Protein AF-A0A7U7H0S5-F1 (afdb_monomer)

Nearest PDB structures (foldseek):
  8pe3-assembly1_A  TM=9.486E-01  e=9.236E-19  Streptococcus thermophilus
  8pe3-assembly1_B  TM=9.366E-01  e=5.247E-18  Streptococcus thermophilus
  5yjc-assembly1_B  TM=8.703E-01  e=1.661E-07  Staphylococcus epidermidis RP62A
  7sq9-assembly1_A  TM=3.525E-01  e=8.871E+00  Mus musculus

Solvent-accessible surface area (backbone atoms only — not comparable to full-atom values): 11294 Å² total; per-residue (Å²): 137,84,83,79,79,78,77,81,79,83,53,80,83,77,36,90,40,46,68,61,48,51,51,54,52,51,44,44,55,53,14,65,76,69,74,49,65,35,68,84,58,69,74,46,104,58,55,74,65,56,40,48,54,54,41,51,52,53,50,38,53,52,32,42,77,72,66,40,48,68,62,26,49,57,50,53,52,55,54,50,44,51,54,51,49,55,52,42,50,77,74,43,69,63,52,64,58,56,50,26,63,75,71,71,43,97,71,81,49,69,68,51,53,45,48,52,26,56,76,73,63,38,58,67,62,41,58,58,48,42,55,53,59,65,35,46,63,52,38,47,43,39,77,74,64,71,46,84,83,51,76,63,46,54,52,40,50,55,52,27,51,55,38,50,50,51,52,52,29,68,78,68,67,54,56,80,71,65,77,39,52,69,62,54,48,51,51,54,50,51,62,55,68,107

InterPro domains:
  IPR053941 Csm6, HEPN domain [PF09659] (47-105)

Secondary structure (DSSP, 8-state):
-----------GGG-TTHHHHHHHHHHHHHHHHHTPPPHHHHTSS--HHHHHHHHHHHHHHHHHHTT-HHHHHHHHHHHHHHHHHHHHHHHSTTHHHHHHHHHT-SS--HHHHHHHHHHTT-HHHHHHHHHHHHTHHHHHHHHHH-PPPPHHHHHHHHHHHHHHHHHHHHHH---GGGGGHHHHHHHHHHHHH-

Foldseek 3Di:
DDDPPPPPPDDCVNQPCSVVLVVQVVQVVVCLVVLHQRPLLVPDPADPVLSSLLSLLLSLVVCVVVVVLLVNLVSLQVSLQVLLVVVCCVPPNCPVVVLCVVVVHPDDGPVNSLVVCVVVVVVVVNVLCVLSVVLVVVNCCCVPVVDDDDPVNSVSSVSSSVSSVVSSCVSRVDDPVSSCSVVVSVVVSVVSRD

Radius of gyration: 21.42 Å; Cα contacts (8 Å, |Δi|>4): 137; chains: 1; bounding box: 47×40×74 Å

Organism: Streptococcus thermophilus (NCBI:txid1308)

Structure (mmCIF, N/CA/C/O backbone):
data_AF-A0A7U7H0S5-F1
#
_entry.id   AF-A0A7U7H0S5-F1
#
loop_
_atom_site.group_PDB
_atom_site.id
_atom_site.type_symbol
_atom_site.label_atom_id
_atom_site.label_alt_id
_atom_site.label_comp_id
_atom_site.label_asym_id
_atom_site.label_entity_id
_atom_site.label_seq_id
_atom_site.pdbx_PDB_ins_code
_atom_site.Cartn_x
_atom_site.Cartn_y
_atom_site.Cartn_z
_atom_site.occupancy
_atom_site.B_iso_or_equiv
_atom_site.auth_seq_id
_atom_site.auth_comp_id
_atom_site.auth_asym_id
_atom_site.auth_atom_id
_atom_site.pdbx_PDB_model_num
ATOM 1 N N . MET A 1 1 ? -19.013 23.513 53.247 1.00 39.69 1 MET A N 1
ATOM 2 C CA . MET A 1 1 ? -19.777 22.972 52.099 1.00 39.69 1 MET A CA 1
ATOM 3 C C . MET A 1 1 ? -18.884 22.004 51.336 1.00 39.69 1 MET A C 1
ATOM 5 O O . MET A 1 1 ? -18.005 22.445 50.611 1.00 39.69 1 MET A O 1
ATOM 9 N N . GLY A 1 2 ? -19.032 20.698 51.571 1.00 38.62 2 GLY A N 1
ATOM 10 C CA . GLY A 1 2 ? -18.266 19.675 50.854 1.00 38.62 2 GLY A CA 1
ATOM 11 C C . GLY A 1 2 ? -18.948 19.328 49.533 1.00 38.62 2 GLY A C 1
ATOM 12 O O . GLY A 1 2 ? -20.039 18.764 49.537 1.00 38.62 2 GLY A O 1
ATOM 13 N N . LEU A 1 3 ? -18.319 19.667 48.408 1.00 43.09 3 LEU A N 1
ATOM 14 C CA . LEU A 1 3 ? -18.731 19.197 47.086 1.00 43.09 3 LEU A CA 1
ATOM 15 C C . LEU A 1 3 ? -18.433 17.695 46.982 1.00 43.09 3 LEU A C 1
ATOM 17 O O . LEU A 1 3 ? -17.296 17.279 46.769 1.00 43.09 3 LEU A O 1
ATOM 21 N N . SER A 1 4 ? -19.466 16.871 47.156 1.00 44.06 4 SER A N 1
ATOM 22 C CA . SER A 1 4 ? -19.404 15.436 46.878 1.00 44.06 4 SER A CA 1
ATOM 23 C C . SER A 1 4 ? -19.355 15.225 45.363 1.00 44.06 4 SER A C 1
ATOM 25 O O . SER A 1 4 ? -20.373 15.282 44.672 1.00 44.06 4 SER A O 1
ATOM 27 N N . ILE A 1 5 ? -18.157 14.987 44.830 1.00 51.06 5 ILE A N 1
ATOM 28 C CA . ILE A 1 5 ? -17.981 14.522 43.453 1.00 51.06 5 ILE A CA 1
ATOM 29 C C . ILE A 1 5 ? -18.386 13.043 43.428 1.00 51.06 5 ILE A C 1
ATOM 31 O O . ILE A 1 5 ? -17.579 12.152 43.697 1.00 51.06 5 ILE A O 1
ATOM 35 N N . LYS A 1 6 ? -19.658 12.762 43.119 1.00 53.72 6 LYS A N 1
ATOM 36 C CA . LYS A 1 6 ? -20.108 11.402 42.793 1.00 53.72 6 LYS A CA 1
ATOM 37 C C . LYS A 1 6 ? -19.352 10.928 41.547 1.00 53.72 6 LYS A C 1
ATOM 39 O O . LYS A 1 6 ? -19.692 11.315 40.430 1.00 53.72 6 LYS A O 1
ATOM 44 N N . LYS A 1 7 ? -18.344 10.066 41.721 1.00 52.09 7 LYS A N 1
ATOM 45 C CA . LYS A 1 7 ? -17.777 9.270 40.622 1.00 52.09 7 LYS A CA 1
ATOM 46 C C . LYS A 1 7 ? -18.910 8.430 40.025 1.00 52.09 7 LYS A C 1
ATOM 48 O O . LYS A 1 7 ? -19.345 7.462 40.645 1.00 52.09 7 LYS A O 1
ATOM 53 N N . ARG A 1 8 ? -19.412 8.799 38.842 1.00 56.31 8 ARG A N 1
ATOM 54 C CA . ARG A 1 8 ? -20.318 7.929 38.081 1.00 56.31 8 ARG A CA 1
ATOM 55 C C . ARG A 1 8 ? -19.541 6.675 37.694 1.00 56.31 8 ARG A C 1
ATOM 57 O O . ARG A 1 8 ? -18.597 6.741 36.911 1.00 56.31 8 ARG A O 1
ATOM 64 N N . LYS A 1 9 ? -19.919 5.541 38.275 1.00 56.41 9 LYS A N 1
ATOM 65 C CA . LYS A 1 9 ? -19.448 4.224 37.857 1.00 56.41 9 LYS A CA 1
ATOM 66 C C . LYS A 1 9 ? -20.346 3.788 36.702 1.00 56.41 9 LYS A C 1
ATOM 68 O O . LYS A 1 9 ? -21.411 3.243 36.950 1.00 56.41 9 LYS A O 1
ATOM 73 N N . TYR A 1 10 ? -19.951 4.104 35.471 1.00 59.19 10 TYR A N 1
ATOM 74 C CA . TYR A 1 10 ? -20.646 3.608 34.283 1.00 59.19 10 TYR A CA 1
ATOM 75 C C . TYR A 1 10 ? -20.490 2.084 34.216 1.00 59.19 10 TYR A C 1
ATOM 77 O O . TYR A 1 10 ? -19.370 1.568 34.293 1.00 59.19 10 TYR A O 1
ATOM 85 N N . ILE A 1 11 ? -21.605 1.365 34.116 1.00 66.94 11 ILE A N 1
ATOM 86 C CA . ILE A 1 11 ? -21.640 -0.084 33.907 1.00 66.94 11 ILE A CA 1
ATOM 87 C C . ILE A 1 11 ? -21.800 -0.313 32.400 1.00 66.94 11 ILE A C 1
ATOM 89 O O . ILE A 1 11 ? -22.450 0.461 31.709 1.00 66.94 11 ILE A O 1
ATOM 93 N N . LEU A 1 12 ? -21.211 -1.380 31.850 1.00 63.88 12 LEU A N 1
ATOM 94 C CA . LEU A 1 12 ? -21.326 -1.704 30.417 1.00 63.88 12 LEU A CA 1
ATOM 95 C C . LEU A 1 12 ? -22.789 -1.809 29.926 1.00 63.88 12 LEU A C 1
ATOM 97 O O . LEU A 1 12 ? -23.041 -1.634 28.738 1.00 63.88 12 LEU A O 1
ATOM 101 N N . SER A 1 13 ? -23.743 -2.071 30.826 1.00 66.19 13 SER A N 1
ATOM 102 C CA . SER A 1 13 ? -25.188 -2.058 30.562 1.00 66.19 13 SER A CA 1
ATOM 103 C C . SER A 1 13 ? -25.749 -0.682 30.192 1.00 66.19 13 SER A C 1
ATOM 105 O O . SER A 1 13 ? -26.818 -0.621 29.594 1.00 66.19 13 SER A O 1
ATOM 107 N N . ASP A 1 14 ? -25.042 0.401 30.516 1.00 71.12 14 ASP A N 1
ATOM 108 C CA . ASP A 1 14 ? -25.510 1.781 30.330 1.00 71.12 14 ASP A CA 1
ATOM 109 C C . ASP A 1 14 ? -25.348 2.266 28.877 1.00 71.12 14 ASP A C 1
ATOM 111 O O . ASP A 1 14 ? -25.781 3.361 28.528 1.00 71.12 14 ASP A O 1
ATOM 115 N N . PHE A 1 15 ? -24.735 1.448 28.015 1.00 77.31 15 PHE A N 1
ATOM 116 C CA . PHE A 1 15 ? -24.457 1.768 26.619 1.00 77.31 15 PHE A CA 1
ATOM 117 C C . PHE A 1 15 ? -25.398 0.974 25.697 1.00 77.31 15 PHE A C 1
ATOM 119 O O . PHE A 1 15 ? -25.092 -0.176 25.356 1.00 77.31 15 PHE A O 1
ATOM 126 N N . PRO A 1 16 ? -26.519 1.560 25.235 1.00 79.06 16 PRO A N 1
ATOM 127 C CA . PRO A 1 16 ? -27.548 0.834 24.481 1.00 79.06 16 PRO A CA 1
ATOM 128 C C . PRO A 1 16 ? -27.009 0.208 23.185 1.00 79.06 16 PRO A C 1
ATOM 130 O O . PRO A 1 16 ? -27.448 -0.863 22.769 1.00 79.06 16 PRO A O 1
ATOM 133 N N . ASN A 1 17 ? -25.990 0.824 22.578 1.00 88.44 17 ASN A N 1
ATOM 134 C CA . ASN A 1 17 ? -25.386 0.359 21.328 1.00 88.44 17 ASN A CA 1
ATOM 135 C C . ASN A 1 17 ? -24.146 -0.529 21.518 1.00 88.44 17 ASN A C 1
ATOM 137 O O . ASN A 1 17 ? -23.489 -0.876 20.530 1.00 88.44 17 ASN A O 1
ATOM 141 N N . LEU A 1 18 ? -23.804 -0.923 22.752 1.00 87.50 18 LEU A N 1
ATOM 142 C CA . LEU A 1 18 ? -22.556 -1.637 23.044 1.00 87.50 18 LEU A CA 1
ATOM 143 C C . LEU A 1 18 ? -22.410 -2.938 22.249 1.00 87.50 18 LEU A C 1
ATOM 145 O O . LEU A 1 18 ? -21.308 -3.266 21.806 1.00 87.50 18 LEU A O 1
ATOM 149 N N . LYS A 1 19 ? -23.509 -3.676 22.046 1.00 88.69 19 LYS A N 1
ATOM 150 C CA . LYS A 1 19 ? -23.499 -4.913 21.252 1.00 88.69 19 LYS A CA 1
ATOM 151 C C . LYS A 1 19 ? -23.044 -4.642 19.814 1.00 88.69 19 LYS A C 1
ATOM 153 O O . LYS A 1 19 ? -22.105 -5.281 19.350 1.00 88.69 19 LYS A O 1
ATOM 158 N N . SER A 1 20 ? -23.645 -3.647 19.158 1.00 90.31 20 SER A N 1
ATOM 159 C CA . SER A 1 20 ? -23.286 -3.248 17.790 1.00 90.31 20 SER A CA 1
ATOM 160 C C . SER A 1 20 ? -21.845 -2.734 17.707 1.00 90.31 20 SER A C 1
ATOM 162 O O . SER A 1 20 ? -21.106 -3.122 16.806 1.00 90.31 20 SER A O 1
ATOM 164 N N . VAL A 1 21 ? -21.409 -1.915 18.672 1.00 91.62 21 VAL A N 1
ATOM 165 C CA . VAL A 1 21 ? -20.021 -1.422 18.736 1.00 91.62 21 VAL A CA 1
ATOM 166 C C . VAL A 1 21 ? -19.030 -2.581 18.870 1.00 91.62 21 VAL A C 1
ATOM 168 O O . VAL A 1 21 ? -18.028 -2.627 18.158 1.00 91.62 21 VAL A O 1
ATOM 171 N N . ARG A 1 22 ? -19.320 -3.560 19.736 1.00 91.25 22 ARG A N 1
ATOM 172 C CA . ARG A 1 22 ? -18.473 -4.746 19.926 1.00 91.25 22 ARG A CA 1
ATOM 173 C C . ARG A 1 22 ? -18.371 -5.587 18.657 1.00 91.25 22 ARG A C 1
ATOM 175 O O . ARG A 1 22 ? -17.299 -6.113 18.374 1.00 91.25 22 ARG A O 1
ATOM 182 N N . GLU A 1 23 ? -19.463 -5.730 17.913 1.00 93.06 23 GLU A N 1
ATOM 183 C CA . GLU A 1 23 ? -19.478 -6.453 16.639 1.00 93.06 23 GLU A CA 1
ATOM 184 C C . GLU A 1 23 ? -18.602 -5.764 15.585 1.00 93.06 23 GLU A C 1
ATOM 186 O O . GLU A 1 23 ? -17.786 -6.437 14.956 1.00 93.06 23 GLU A O 1
ATOM 191 N N . GLU A 1 24 ? -18.696 -4.437 15.444 1.00 93.19 24 GLU A N 1
ATOM 192 C CA . GLU A 1 24 ? -17.858 -3.669 14.508 1.00 93.19 24 GLU A CA 1
ATOM 193 C C . GLU A 1 24 ? -16.369 -3.718 14.886 1.00 93.19 24 GLU A C 1
ATOM 195 O O . GLU A 1 24 ? -15.518 -3.953 14.028 1.00 93.19 24 GLU A O 1
ATOM 200 N N . ILE A 1 25 ? -16.038 -3.576 16.175 1.00 93.12 25 ILE A N 1
ATOM 201 C CA . ILE A 1 25 ? -14.651 -3.707 16.653 1.00 93.12 25 ILE A CA 1
ATOM 202 C C . ILE A 1 25 ? -14.126 -5.123 16.394 1.00 93.12 25 ILE A C 1
ATOM 204 O O . ILE A 1 25 ? -13.003 -5.290 15.919 1.00 93.12 25 ILE A O 1
ATOM 208 N N . ARG A 1 26 ? -14.932 -6.153 16.684 1.00 94.69 26 ARG A N 1
ATOM 209 C CA . ARG A 1 26 ? -14.547 -7.552 16.465 1.00 94.69 26 ARG A CA 1
ATOM 210 C C . ARG A 1 26 ? -14.296 -7.838 14.985 1.00 94.69 26 ARG A C 1
ATOM 212 O O . ARG A 1 26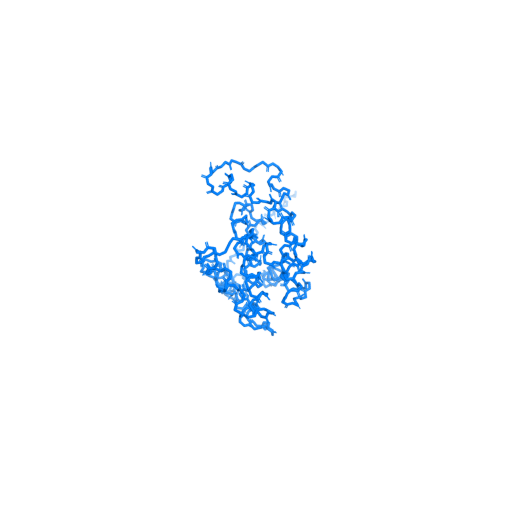 ? -13.348 -8.554 14.680 1.00 94.69 26 ARG A O 1
ATOM 219 N N . ASP A 1 27 ? -15.105 -7.279 14.086 1.00 95.00 27 ASP A N 1
ATOM 220 C CA . ASP A 1 27 ? -14.890 -7.385 12.640 1.00 95.00 27 ASP A CA 1
ATOM 221 C C . ASP A 1 27 ? -13.518 -6.829 12.240 1.00 95.00 27 ASP A C 1
ATOM 223 O O . ASP A 1 27 ? -12.724 -7.540 11.629 1.00 95.00 27 ASP A O 1
ATOM 227 N N . VAL A 1 28 ? -13.197 -5.606 12.670 1.00 93.69 28 VAL A N 1
ATOM 228 C CA . VAL A 1 28 ? -11.917 -4.949 12.358 1.00 93.69 28 VAL A CA 1
ATOM 229 C C . VAL A 1 28 ? -10.732 -5.722 12.918 1.00 93.69 28 VAL A C 1
ATOM 231 O O . VAL A 1 28 ? -9.765 -5.953 12.199 1.00 93.69 28 VAL A O 1
ATOM 234 N N . VAL A 1 29 ? -10.797 -6.141 14.185 1.00 92.38 29 VAL A N 1
ATOM 235 C CA . VAL A 1 29 ? -9.713 -6.902 14.826 1.00 92.38 29 VAL A CA 1
ATOM 236 C C . VAL A 1 29 ? -9.471 -8.224 14.097 1.00 92.38 29 VAL A C 1
ATOM 238 O O . VAL A 1 29 ? -8.322 -8.563 13.821 1.00 92.38 29 VAL A O 1
ATOM 241 N N . ASN A 1 30 ? -10.540 -8.939 13.734 1.00 93.69 30 ASN A N 1
ATOM 242 C CA . ASN A 1 30 ? -10.437 -10.187 12.981 1.00 93.69 30 ASN A CA 1
ATOM 243 C C . ASN A 1 30 ? -9.894 -9.975 11.564 1.00 93.69 30 ASN A C 1
ATOM 245 O O . ASN A 1 30 ? -9.129 -10.802 11.076 1.00 93.69 30 ASN A O 1
ATOM 249 N N . CYS A 1 31 ? -10.287 -8.890 10.896 1.00 93.12 31 CYS A N 1
ATOM 250 C CA . CYS A 1 31 ? -9.792 -8.585 9.557 1.00 93.12 31 CYS A CA 1
ATOM 251 C C . CYS A 1 31 ? -8.309 -8.207 9.596 1.00 93.12 31 CYS A C 1
ATOM 253 O O . CYS A 1 31 ? -7.528 -8.739 8.818 1.00 93.12 31 CYS A O 1
ATOM 255 N N . LEU A 1 32 ? -7.888 -7.381 10.558 1.00 89.31 32 LEU A N 1
ATOM 256 C CA . LEU A 1 32 ? -6.478 -7.023 10.737 1.00 89.31 32 LEU A CA 1
ATOM 257 C C . LEU A 1 32 ? -5.597 -8.245 11.026 1.00 89.31 32 LEU A C 1
ATOM 259 O O . LEU A 1 32 ? -4.500 -8.337 10.480 1.00 89.31 32 LEU A O 1
ATOM 263 N N . SER A 1 33 ? -6.061 -9.190 11.853 1.00 87.00 33 SER A N 1
ATOM 264 C CA . SER A 1 33 ? -5.279 -10.391 12.181 1.00 87.00 33 SER A CA 1
ATOM 265 C C . SER A 1 33 ? -5.143 -11.358 11.004 1.00 87.00 33 SER A C 1
ATOM 267 O O . SER A 1 33 ? -4.108 -12.003 10.860 1.00 87.00 33 SER A O 1
ATOM 269 N N . LYS A 1 34 ? -6.164 -11.436 10.146 1.00 90.62 34 LYS A N 1
ATOM 270 C CA . LYS A 1 34 ? -6.193 -12.317 8.969 1.00 90.62 34 LYS A CA 1
ATOM 271 C C . LYS A 1 34 ? -5.748 -11.639 7.675 1.00 90.62 34 LYS A C 1
ATOM 273 O O . LYS A 1 34 ? -5.688 -12.304 6.650 1.00 90.62 34 LYS A O 1
ATOM 278 N N . GLN A 1 35 ? -5.444 -10.342 7.723 1.00 86.25 35 GLN A N 1
ATOM 279 C CA . GLN A 1 35 ? -5.203 -9.503 6.544 1.00 86.25 35 GLN A CA 1
ATOM 280 C C . GLN A 1 35 ? -6.395 -9.500 5.558 1.00 86.25 35 GLN A C 1
ATOM 282 O O . GLN A 1 35 ? -6.211 -9.445 4.347 1.00 86.25 35 GLN A O 1
ATOM 287 N N . ASP A 1 36 ? -7.621 -9.561 6.089 1.00 90.94 36 ASP A N 1
ATOM 288 C CA . ASP A 1 36 ? -8.878 -9.508 5.327 1.00 90.94 36 ASP A CA 1
ATOM 289 C C . ASP A 1 36 ? -9.409 -8.062 5.219 1.00 90.94 36 ASP A C 1
ATOM 291 O O . ASP A 1 36 ? -8.939 -7.134 5.884 1.00 90.94 36 ASP A O 1
ATOM 295 N N . VAL A 1 37 ? -10.414 -7.857 4.372 1.00 92.25 37 VAL A N 1
ATOM 296 C CA . VAL A 1 37 ? -11.089 -6.576 4.153 1.00 92.25 37 VAL A CA 1
ATOM 297 C C . VAL A 1 37 ? -12.202 -6.379 5.198 1.00 92.25 37 VAL A C 1
ATOM 299 O O . VAL A 1 37 ? -13.152 -7.165 5.230 1.00 92.25 37 VAL A O 1
ATOM 302 N N . PRO A 1 38 ? -12.175 -5.309 6.019 1.00 93.00 38 PRO A N 1
ATOM 303 C CA . PRO A 1 38 ? -13.263 -4.998 6.950 1.00 93.00 38 PRO A CA 1
ATOM 304 C C . PRO A 1 38 ? -14.618 -4.848 6.246 1.00 93.00 38 PRO A C 1
ATOM 306 O O . PRO A 1 38 ? -14.701 -4.264 5.162 1.00 93.00 38 PRO A O 1
ATOM 309 N N . LYS A 1 39 ? -15.718 -5.289 6.877 1.00 90.00 39 LYS A N 1
ATOM 310 C CA . LYS A 1 39 ? -17.074 -5.193 6.287 1.00 90.00 39 LYS A CA 1
ATOM 311 C C . LYS A 1 39 ? -17.437 -3.771 5.878 1.00 90.00 39 LYS A C 1
ATOM 313 O O . LYS A 1 39 ? -17.976 -3.567 4.798 1.00 90.00 39 LYS A O 1
ATOM 318 N N . GLY A 1 40 ? -17.074 -2.784 6.697 1.00 85.56 40 GLY A N 1
ATOM 319 C CA . GLY A 1 40 ? -17.311 -1.373 6.384 1.00 85.56 40 GLY A CA 1
ATOM 320 C C . GLY A 1 40 ? -16.651 -0.905 5.080 1.00 85.56 40 GLY A C 1
ATOM 321 O O . GLY A 1 40 ? -17.165 0.012 4.446 1.00 85.56 40 GLY A O 1
ATOM 322 N N . LEU A 1 41 ? -15.552 -1.542 4.660 1.00 84.88 41 LEU A N 1
ATOM 323 C CA . LEU A 1 41 ? -14.875 -1.249 3.397 1.00 84.88 41 LEU A CA 1
ATOM 324 C C . LEU A 1 41 ? -15.502 -2.020 2.222 1.00 84.88 41 LEU A C 1
ATOM 326 O O . LEU A 1 41 ? -15.639 -1.456 1.139 1.00 84.88 41 LEU A O 1
ATOM 330 N N . ARG A 1 42 ? -15.975 -3.256 2.462 1.00 78.75 42 ARG A N 1
ATOM 331 C CA . ARG A 1 42 ? -16.684 -4.104 1.476 1.00 78.75 42 ARG A CA 1
ATOM 332 C C . ARG A 1 42 ? -17.978 -3.486 0.938 1.00 78.75 42 ARG A C 1
ATOM 334 O O . ARG A 1 42 ? -18.425 -3.843 -0.144 1.00 78.75 42 ARG A O 1
ATOM 341 N N . HIS A 1 43 ? -18.591 -2.570 1.686 1.00 67.75 43 HIS A N 1
AT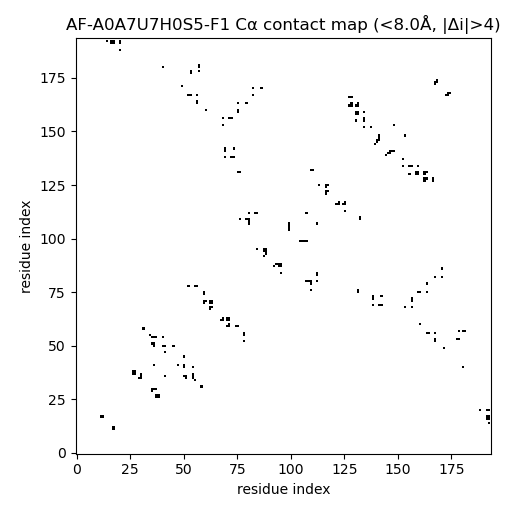OM 342 C CA . HIS A 1 43 ? -19.825 -1.888 1.279 1.00 67.75 43 HIS A CA 1
ATOM 343 C C . HIS A 1 43 ? -19.608 -0.703 0.327 1.00 67.75 43 HIS A C 1
ATOM 345 O O . HIS A 1 43 ? -20.582 -0.123 -0.157 1.00 67.75 43 HIS A O 1
ATOM 351 N N . LYS A 1 44 ? -18.357 -0.322 0.043 1.00 71.75 44 LYS A N 1
ATOM 352 C CA . LYS A 1 44 ? -18.065 0.669 -0.998 1.00 71.75 44 LYS A CA 1
ATOM 353 C C . LYS A 1 44 ? -18.252 0.040 -2.380 1.00 71.75 44 LYS A C 1
ATOM 355 O O . LYS A 1 44 ? -18.023 -1.152 -2.551 1.00 71.75 44 LYS A O 1
ATOM 360 N N . LYS A 1 45 ? -18.639 0.843 -3.380 1.00 79.00 45 LYS A N 1
ATOM 361 C CA . LYS A 1 45 ? -18.728 0.429 -4.797 1.00 79.00 45 LYS A CA 1
ATOM 362 C C . LYS A 1 45 ? -17.326 0.243 -5.407 1.00 79.00 45 LYS A C 1
ATOM 364 O O . LYS A 1 45 ? -16.967 0.944 -6.343 1.00 79.00 45 LYS A O 1
ATOM 369 N N . LEU A 1 46 ? -16.533 -0.652 -4.826 1.00 83.25 46 LEU A N 1
ATOM 370 C CA . LEU A 1 46 ? -15.178 -1.007 -5.241 1.00 83.25 46 LEU A CA 1
ATOM 371 C C . LEU A 1 46 ? -15.155 -2.476 -5.658 1.00 83.25 46 LEU A C 1
ATOM 373 O O . LEU A 1 46 ? -15.849 -3.300 -5.050 1.00 83.25 46 LEU A O 1
ATOM 377 N N . LYS A 1 47 ? -14.332 -2.811 -6.651 1.00 89.25 47 LYS A N 1
ATOM 378 C CA . LYS A 1 47 ? -14.048 -4.204 -7.025 1.00 89.25 47 LYS A CA 1
ATOM 379 C C . LYS A 1 47 ? -13.319 -4.919 -5.887 1.00 89.25 47 LYS A C 1
ATOM 381 O O . LYS A 1 47 ? -12.678 -4.287 -5.054 1.00 89.25 47 LYS A O 1
ATOM 386 N N . GLU A 1 48 ? -13.379 -6.248 -5.857 1.00 89.25 48 GLU A N 1
ATOM 387 C CA . GLU A 1 48 ? -12.735 -7.035 -4.795 1.00 89.25 48 GLU A CA 1
ATOM 388 C C . GLU A 1 48 ? -11.224 -6.757 -4.688 1.00 89.25 48 GLU A C 1
ATOM 390 O O . GLU A 1 48 ? -10.694 -6.584 -3.592 1.00 89.25 48 GLU A O 1
ATOM 395 N N . GLU A 1 49 ? -10.534 -6.653 -5.823 1.00 89.19 49 GLU A N 1
ATOM 396 C CA . GLU A 1 49 ? -9.113 -6.300 -5.878 1.00 89.19 49 GLU A CA 1
ATOM 397 C C . GLU A 1 49 ? -8.842 -4.902 -5.299 1.00 89.19 49 GLU A C 1
ATOM 399 O O . GLU A 1 49 ? -8.012 -4.742 -4.407 1.00 89.19 49 GLU A O 1
ATOM 404 N N . GLU A 1 50 ? -9.609 -3.898 -5.723 1.00 91.88 50 GLU A N 1
ATOM 405 C CA . GLU A 1 50 ? -9.524 -2.526 -5.208 1.00 91.88 50 GLU A CA 1
ATOM 406 C C . GLU A 1 50 ? -9.741 -2.473 -3.686 1.00 91.88 50 GLU A C 1
ATOM 408 O O . GLU A 1 50 ? -9.030 -1.764 -2.971 1.00 91.88 50 GLU A O 1
ATOM 413 N N . GLN A 1 51 ? -10.682 -3.268 -3.165 1.00 92.44 51 GLN A N 1
ATOM 414 C CA . GLN A 1 51 ? -10.910 -3.390 -1.725 1.00 92.44 51 GLN A CA 1
ATOM 415 C C . GLN A 1 51 ? -9.684 -3.954 -0.999 1.00 92.44 51 GLN A C 1
ATOM 417 O O . GLN A 1 51 ? -9.325 -3.447 0.067 1.00 92.44 51 GLN A O 1
ATOM 422 N N . LYS A 1 52 ? -9.028 -4.975 -1.566 1.00 93.00 52 LYS A N 1
ATOM 423 C CA . LYS A 1 52 ? -7.802 -5.564 -1.004 1.00 93.00 52 LYS A CA 1
ATOM 424 C C . LYS A 1 52 ? -6.657 -4.555 -1.001 1.00 93.00 52 LYS A C 1
ATOM 426 O O . LYS A 1 52 ? -6.000 -4.406 0.027 1.00 93.00 52 LYS A O 1
ATOM 431 N N . ILE A 1 53 ? -6.470 -3.805 -2.087 1.00 95.06 53 ILE A N 1
ATOM 432 C CA . ILE A 1 53 ? -5.411 -2.790 -2.198 1.00 95.06 53 ILE A CA 1
ATOM 433 C C . ILE A 1 53 ? -5.620 -1.643 -1.218 1.00 95.06 53 ILE A C 1
ATOM 435 O O . ILE A 1 53 ? -4.695 -1.260 -0.494 1.00 95.06 53 ILE A O 1
ATOM 439 N N . LEU A 1 54 ? -6.846 -1.126 -1.135 1.00 95.19 54 LEU A N 1
ATOM 440 C CA . LEU A 1 54 ? -7.176 -0.079 -0.178 1.00 95.19 54 LEU A CA 1
ATOM 441 C C . LEU A 1 54 ? -7.029 -0.582 1.266 1.00 95.19 54 LEU A C 1
ATOM 443 O O . LEU A 1 54 ? -6.439 0.113 2.093 1.00 95.19 54 LEU A O 1
ATOM 447 N N . SER A 1 55 ? -7.497 -1.800 1.568 1.00 95.06 55 SER A N 1
ATOM 448 C CA . SER A 1 55 ? -7.337 -2.426 2.891 1.00 95.06 55 SER A CA 1
ATOM 449 C C . SER A 1 55 ? -5.861 -2.607 3.264 1.00 95.06 55 SER A C 1
ATOM 451 O O . SER A 1 55 ? -5.455 -2.278 4.383 1.00 95.06 55 SER A O 1
ATOM 453 N N . ALA A 1 56 ? -5.032 -3.059 2.318 1.00 95.94 56 ALA A N 1
ATOM 454 C CA . ALA A 1 56 ? -3.595 -3.211 2.508 1.00 95.94 56 ALA A CA 1
ATOM 455 C C . ALA A 1 56 ? -2.931 -1.862 2.815 1.00 95.94 56 ALA A C 1
ATOM 457 O O . ALA A 1 56 ? -2.230 -1.751 3.822 1.00 95.94 56 ALA A O 1
ATOM 458 N N . HIS A 1 57 ? -3.209 -0.814 2.028 1.00 96.94 57 HIS A N 1
ATOM 459 C CA . HIS A 1 57 ? -2.705 0.533 2.314 1.00 96.94 57 HIS A CA 1
ATOM 460 C C . HIS A 1 57 ? -3.138 1.008 3.709 1.00 96.94 57 HIS A C 1
ATOM 462 O O . HIS A 1 57 ? -2.307 1.466 4.496 1.00 96.94 57 HIS A O 1
ATOM 468 N N . LEU A 1 58 ? -4.435 0.939 4.022 1.00 95.62 58 LEU A N 1
ATOM 469 C CA . LEU A 1 58 ? -4.986 1.394 5.304 1.00 95.62 58 LEU A CA 1
ATOM 470 C C . LEU A 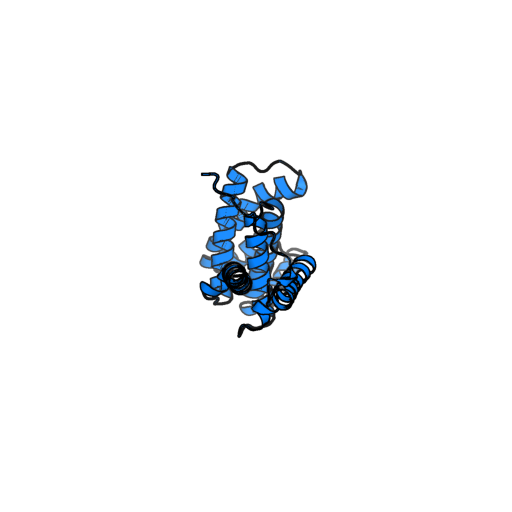1 58 ? -4.350 0.653 6.486 1.00 95.62 58 LEU A C 1
ATOM 472 O O . LEU A 1 58 ? -4.074 1.254 7.523 1.00 95.62 58 LEU A O 1
ATOM 476 N N . THR A 1 59 ? -4.067 -0.639 6.318 1.00 94.81 59 THR A N 1
ATOM 477 C CA . THR A 1 59 ? -3.373 -1.446 7.324 1.00 94.81 59 THR A CA 1
ATOM 478 C C . THR A 1 59 ? -1.951 -0.941 7.547 1.00 94.81 59 THR A C 1
ATOM 480 O O . THR A 1 59 ? -1.546 -0.777 8.694 1.00 94.81 59 THR A O 1
ATOM 483 N N . ILE A 1 60 ? -1.199 -0.642 6.484 1.00 95.19 60 ILE A N 1
ATOM 484 C CA . ILE A 1 60 ? 0.160 -0.087 6.594 1.00 95.19 60 ILE A CA 1
ATOM 485 C C . ILE A 1 60 ? 0.138 1.256 7.334 1.00 95.19 60 ILE A C 1
ATOM 487 O O . ILE A 1 60 ? 0.940 1.481 8.241 1.00 95.19 60 ILE A O 1
ATOM 491 N N . GLU A 1 61 ? -0.800 2.137 6.985 1.00 93.88 61 GLU A N 1
ATOM 492 C CA . GLU A 1 61 ? -0.956 3.432 7.651 1.00 93.88 61 GLU A CA 1
ATOM 493 C C . GLU A 1 61 ? -1.265 3.271 9.145 1.00 93.88 61 GLU A C 1
ATOM 495 O O . GLU A 1 61 ? -0.603 3.898 9.975 1.00 93.88 61 GLU A O 1
ATOM 500 N N . LEU A 1 62 ? -2.173 2.355 9.492 1.00 93.19 62 LEU A N 1
ATOM 501 C CA . LEU A 1 62 ? -2.506 2.031 10.877 1.00 93.19 62 LEU A CA 1
ATOM 502 C C . LEU A 1 62 ? -1.302 1.477 11.657 1.00 93.19 62 LEU A C 1
ATOM 504 O O . LEU A 1 62 ? -1.108 1.835 12.819 1.00 93.19 62 LEU A O 1
ATOM 508 N N . GLN A 1 63 ? -0.486 0.609 11.046 1.00 91.50 63 GLN A N 1
ATOM 509 C CA . GLN A 1 63 ? 0.724 0.088 11.692 1.00 91.50 63 GLN A CA 1
ATOM 510 C C . GLN A 1 63 ? 1.721 1.213 11.979 1.00 91.50 63 GLN A C 1
ATOM 512 O O . GLN A 1 63 ? 2.237 1.301 13.095 1.00 91.50 63 GLN A O 1
ATOM 517 N N . ARG A 1 64 ? 1.933 2.123 11.022 1.00 90.25 64 ARG A N 1
ATOM 518 C CA . ARG A 1 64 ? 2.788 3.298 11.230 1.00 90.25 64 ARG A CA 1
ATOM 519 C C . ARG A 1 64 ? 2.274 4.170 12.373 1.00 90.25 64 ARG A C 1
ATOM 521 O O . ARG A 1 64 ? 3.061 4.545 13.236 1.00 90.25 64 ARG A O 1
ATOM 528 N N . GLU A 1 65 ? 0.982 4.496 12.383 1.00 89.88 65 GLU A N 1
ATOM 529 C CA . GLU A 1 65 ? 0.367 5.335 13.427 1.00 89.88 65 GLU A CA 1
ATOM 530 C C . GLU A 1 65 ? 0.497 4.725 14.829 1.00 89.88 65 GLU A C 1
ATOM 532 O O . GLU A 1 65 ? 0.598 5.453 15.813 1.00 89.88 65 GLU A O 1
ATOM 537 N N . ARG A 1 66 ? 0.558 3.391 14.923 1.00 87.69 66 ARG A N 1
ATOM 538 C CA . ARG A 1 66 ? 0.783 2.653 16.177 1.00 87.69 66 ARG A CA 1
ATOM 539 C C . ARG A 1 66 ? 2.258 2.509 16.564 1.00 87.69 66 ARG A C 1
ATOM 541 O O . ARG A 1 66 ? 2.547 1.884 17.578 1.00 87.69 66 ARG A O 1
ATOM 548 N N . GLY A 1 67 ? 3.184 3.054 15.775 1.00 85.19 67 GLY A N 1
ATOM 549 C CA . GLY A 1 67 ? 4.625 2.929 16.010 1.00 85.19 67 GLY A CA 1
ATOM 550 C C . GLY A 1 67 ? 5.243 1.622 15.502 1.00 85.19 67 GLY A C 1
ATOM 551 O O . GLY A 1 67 ? 6.439 1.409 15.689 1.00 85.19 67 GLY A O 1
ATOM 552 N N . ASN A 1 68 ? 4.487 0.774 14.793 1.00 85.44 68 ASN A N 1
ATOM 553 C CA . ASN A 1 68 ? 4.980 -0.465 14.177 1.00 85.44 68 ASN A CA 1
ATOM 554 C C . ASN A 1 68 ? 5.678 -0.159 12.839 1.00 85.44 68 ASN A C 1
ATOM 556 O O . ASN A 1 68 ? 5.261 -0.560 11.747 1.00 85.44 68 ASN A O 1
ATOM 560 N N . VAL A 1 69 ? 6.751 0.620 12.940 1.00 82.69 69 VAL A N 1
ATOM 561 C CA . VAL A 1 69 ? 7.493 1.206 11.820 1.00 82.69 69 VAL A CA 1
ATOM 562 C C . VAL A 1 69 ? 8.141 0.121 10.950 1.00 82.69 69 VAL A C 1
ATOM 564 O O . VAL A 1 69 ? 7.994 0.161 9.730 1.00 82.69 69 VAL A O 1
ATOM 567 N N . SER A 1 70 ? 8.766 -0.897 11.551 1.00 82.56 70 SER A N 1
ATOM 568 C CA . SER A 1 70 ? 9.401 -2.020 10.837 1.00 82.56 70 SER A CA 1
ATOM 569 C C . SER A 1 70 ? 8.431 -2.791 9.940 1.00 82.56 70 SER A C 1
ATOM 571 O O . SER A 1 70 ? 8.735 -3.081 8.784 1.00 82.56 70 SER A O 1
ATOM 573 N N . GLU A 1 71 ? 7.229 -3.059 10.451 1.00 87.06 71 GLU A N 1
ATOM 574 C CA . GLU A 1 71 ? 6.164 -3.732 9.704 1.00 87.06 71 GLU A CA 1
ATOM 575 C C . GLU A 1 71 ? 5.723 -2.897 8.495 1.00 87.06 71 GLU A C 1
ATOM 577 O O . GLU A 1 71 ? 5.485 -3.417 7.403 1.00 87.06 71 GLU A O 1
ATOM 582 N N . SER A 1 72 ? 5.676 -1.576 8.677 1.00 90.88 72 SER A N 1
ATOM 583 C CA . SER A 1 72 ? 5.315 -0.640 7.615 1.00 90.88 72 SER A CA 1
ATOM 584 C C . SER A 1 72 ? 6.342 -0.670 6.477 1.00 90.88 72 SER A C 1
ATOM 586 O O . SER A 1 72 ? 5.952 -0.758 5.316 1.00 90.88 72 SER A O 1
ATOM 588 N N . PHE A 1 73 ? 7.646 -0.691 6.784 1.00 87.38 73 PHE A N 1
ATOM 589 C CA . PHE A 1 73 ? 8.707 -0.804 5.770 1.00 87.38 73 PHE A CA 1
ATOM 590 C C . PHE A 1 73 ? 8.546 -2.036 4.875 1.00 87.38 73 PHE A C 1
ATOM 592 O O . PHE A 1 73 ? 8.646 -1.937 3.651 1.00 87.38 73 PHE A O 1
ATOM 599 N N . ILE A 1 74 ? 8.310 -3.200 5.487 1.00 87.06 74 ILE A N 1
ATOM 600 C CA . ILE A 1 74 ? 8.198 -4.473 4.767 1.00 87.06 74 ILE A CA 1
ATOM 601 C C . ILE A 1 74 ? 6.966 -4.454 3.859 1.00 87.06 74 ILE A C 1
ATOM 603 O O . ILE A 1 74 ? 7.061 -4.776 2.674 1.00 87.06 74 ILE A O 1
ATOM 607 N N . ARG A 1 75 ? 5.820 -4.024 4.392 1.00 92.94 75 ARG A N 1
ATOM 608 C CA . ARG A 1 75 ? 4.554 -4.040 3.655 1.00 92.94 75 ARG A CA 1
ATOM 609 C C . ARG A 1 75 ? 4.487 -3.010 2.529 1.00 92.94 75 ARG A C 1
ATOM 611 O O . ARG A 1 75 ? 3.876 -3.304 1.507 1.00 92.94 75 ARG A O 1
ATOM 618 N N . ILE A 1 76 ? 5.132 -1.845 2.671 1.00 95.19 76 ILE A N 1
ATOM 619 C CA . ILE A 1 76 ? 5.206 -0.846 1.589 1.00 95.19 76 ILE A CA 1
ATOM 620 C C . ILE A 1 76 ? 5.876 -1.443 0.354 1.00 95.19 76 ILE A C 1
ATOM 622 O O . ILE A 1 76 ? 5.364 -1.265 -0.749 1.00 95.19 76 ILE A O 1
ATOM 626 N N . LYS A 1 77 ? 6.995 -2.160 0.532 1.00 92.56 77 LYS A N 1
ATOM 627 C CA . LYS A 1 77 ? 7.695 -2.814 -0.580 1.00 92.56 77 LYS A CA 1
ATOM 628 C C . LYS A 1 77 ? 6.765 -3.788 -1.300 1.00 92.56 77 LYS A C 1
ATOM 630 O O . LYS A 1 77 ? 6.559 -3.632 -2.497 1.00 92.56 77 LYS A O 1
ATOM 635 N N . ASN A 1 78 ? 6.171 -4.723 -0.561 1.00 93.19 78 ASN A N 1
ATOM 636 C CA . ASN A 1 78 ? 5.341 -5.775 -1.148 1.00 93.19 78 ASN A CA 1
ATOM 637 C C . ASN A 1 78 ? 4.118 -5.200 -1.876 1.00 93.19 78 ASN A C 1
ATOM 639 O O . ASN A 1 78 ? 3.812 -5.619 -2.986 1.00 93.19 78 ASN A O 1
ATOM 643 N N . LEU A 1 79 ? 3.441 -4.208 -1.283 1.00 96.44 79 LEU A N 1
ATOM 644 C CA . LEU A 1 79 ? 2.302 -3.566 -1.940 1.00 96.44 79 LEU A CA 1
ATOM 645 C C . LEU A 1 79 ? 2.737 -2.782 -3.185 1.00 96.44 79 LEU A C 1
ATOM 647 O O . LEU A 1 79 ? 2.027 -2.777 -4.181 1.00 96.44 79 LEU A O 1
ATOM 651 N N . THR A 1 80 ? 3.908 -2.145 -3.158 1.00 96.81 80 THR A N 1
ATOM 652 C CA . THR A 1 80 ? 4.440 -1.449 -4.338 1.00 96.81 80 THR A CA 1
ATOM 653 C C . THR A 1 80 ? 4.774 -2.430 -5.459 1.00 96.81 80 THR A C 1
ATOM 655 O O . THR A 1 80 ? 4.426 -2.157 -6.600 1.00 96.81 80 THR A O 1
ATOM 658 N N . GLU A 1 81 ? 5.408 -3.565 -5.151 1.00 96.06 81 GLU A N 1
ATOM 659 C CA . GLU A 1 81 ? 5.702 -4.621 -6.133 1.00 96.06 81 GLU A CA 1
ATOM 660 C C . GLU A 1 81 ? 4.417 -5.150 -6.771 1.00 96.06 81 GLU A C 1
ATOM 662 O O . GLU A 1 81 ? 4.328 -5.149 -7.992 1.00 96.06 81 GLU A O 1
ATOM 667 N N . PHE A 1 82 ? 3.392 -5.453 -5.968 1.00 95.88 82 PHE A N 1
ATOM 668 C CA . PHE A 1 82 ? 2.086 -5.872 -6.481 1.00 95.88 82 PHE A CA 1
ATOM 669 C C . PHE A 1 82 ? 1.470 -4.837 -7.436 1.00 95.88 82 PHE A C 1
ATOM 671 O O . PHE A 1 82 ? 0.998 -5.179 -8.513 1.00 95.88 82 PHE A O 1
ATOM 678 N N . ILE A 1 83 ? 1.473 -3.551 -7.062 1.00 97.00 83 ILE A N 1
ATOM 679 C CA . ILE A 1 83 ? 0.872 -2.501 -7.900 1.00 97.00 83 ILE A CA 1
ATOM 680 C C . ILE A 1 83 ? 1.640 -2.334 -9.218 1.00 97.00 8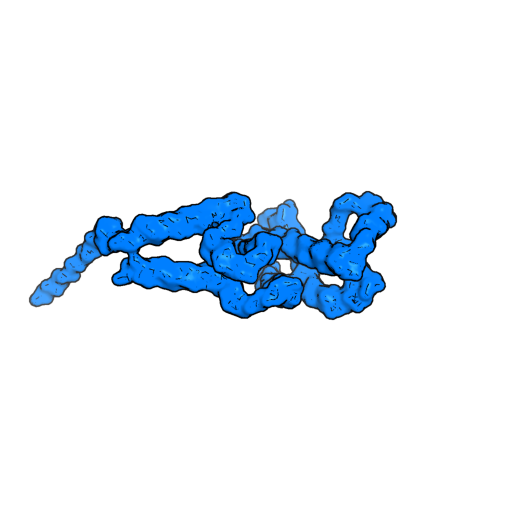3 ILE A C 1
ATOM 682 O O . ILE A 1 83 ? 1.039 -2.016 -10.241 1.00 97.00 83 ILE A O 1
ATOM 686 N N . LEU A 1 84 ? 2.963 -2.504 -9.193 1.00 97.50 84 LEU A N 1
ATOM 687 C CA . LEU A 1 84 ? 3.794 -2.421 -10.392 1.00 97.50 84 LEU A CA 1
ATOM 688 C C . LEU A 1 84 ? 3.589 -3.624 -11.313 1.00 97.50 84 LEU A C 1
ATOM 690 O O . LEU A 1 84 ? 3.530 -3.429 -12.523 1.00 97.50 84 LEU A O 1
ATOM 694 N N . GLU A 1 85 ? 3.446 -4.819 -10.743 1.00 96.50 85 GLU A N 1
ATOM 695 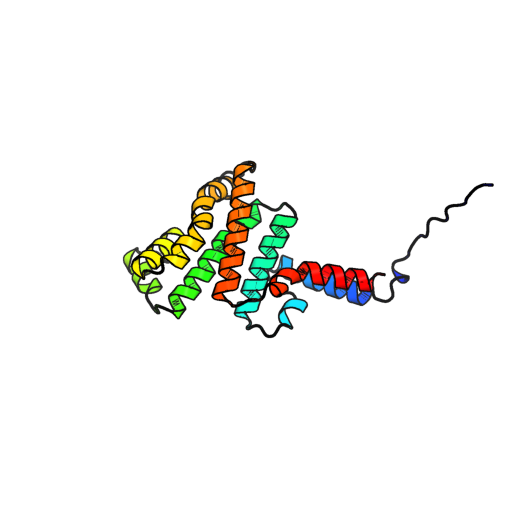C CA . GLU A 1 85 ? 3.076 -6.040 -11.461 1.00 96.50 85 GLU A CA 1
ATOM 696 C C . GLU A 1 85 ? 1.747 -5.851 -12.190 1.00 96.50 85 GLU A C 1
ATOM 698 O O . GLU A 1 85 ? 1.701 -5.897 -13.416 1.00 96.50 85 GLU A O 1
ATOM 703 N N . ASP A 1 86 ? 0.702 -5.491 -11.441 1.00 95.69 86 ASP A N 1
ATOM 704 C CA . ASP A 1 86 ? -0.642 -5.259 -11.967 1.00 95.69 86 ASP A CA 1
ATOM 705 C C . ASP A 1 86 ? -0.662 -4.193 -13.076 1.00 95.69 86 ASP A C 1
ATOM 707 O O . ASP A 1 86 ? -1.288 -4.359 -14.126 1.00 95.69 86 ASP A O 1
ATOM 711 N N . TYR A 1 87 ? 0.071 -3.095 -12.872 1.00 96.44 87 TYR A N 1
ATOM 712 C CA . TYR A 1 87 ? 0.186 -2.025 -13.857 1.00 96.44 87 TYR A CA 1
ATOM 713 C C . TYR A 1 87 ? 0.834 -2.493 -15.166 1.00 96.44 87 TYR A C 1
ATOM 715 O O . TYR A 1 87 ? 0.365 -2.130 -16.249 1.00 96.44 87 TYR A O 1
ATOM 723 N N . ILE A 1 88 ? 1.932 -3.249 -15.072 1.00 97.31 88 ILE A N 1
ATOM 724 C CA . ILE A 1 88 ? 2.672 -3.717 -16.245 1.00 97.31 88 ILE A CA 1
ATOM 725 C C . ILE A 1 88 ? 1.869 -4.790 -16.968 1.00 97.31 88 ILE A C 1
ATOM 727 O O . ILE A 1 88 ? 1.687 -4.645 -18.170 1.00 97.31 88 ILE A O 1
ATOM 731 N N . GLU A 1 89 ? 1.315 -5.779 -16.267 1.00 95.88 89 GLU A N 1
ATOM 732 C CA . GLU A 1 89 ? 0.503 -6.841 -16.880 1.00 95.88 89 GLU A CA 1
ATOM 733 C C . GLU A 1 89 ? -0.685 -6.285 -17.667 1.00 95.88 89 GLU A C 1
ATOM 735 O O . GLU A 1 89 ? -0.945 -6.679 -18.804 1.00 95.88 89 GLU A O 1
ATOM 740 N N . LYS A 1 90 ? -1.382 -5.287 -17.110 1.00 95.19 90 LYS A N 1
ATOM 741 C CA . LYS A 1 90 ? -2.529 -4.657 -17.783 1.00 95.19 90 LYS A CA 1
ATOM 742 C C . LYS A 1 90 ? -2.146 -3.880 -19.047 1.00 95.19 90 LYS A C 1
ATOM 744 O O . LYS A 1 90 ? -3.002 -3.673 -19.907 1.00 95.19 90 LYS A O 1
ATOM 749 N N . ARG A 1 91 ? -0.908 -3.387 -19.150 1.00 96.88 91 ARG A N 1
ATOM 750 C CA . ARG A 1 91 ? -0.484 -2.437 -20.200 1.00 96.88 91 ARG A CA 1
ATOM 751 C C . ARG A 1 91 ? 0.494 -3.036 -21.210 1.00 96.88 91 ARG A C 1
ATOM 753 O O . ARG A 1 91 ? 0.517 -2.594 -22.355 1.00 96.88 91 ARG A O 1
ATOM 760 N N . TYR A 1 92 ? 1.258 -4.034 -20.787 1.00 97.12 92 TYR A N 1
ATOM 761 C CA . TYR A 1 92 ? 2.282 -4.748 -21.542 1.00 97.12 92 TYR A CA 1
ATOM 762 C C . TYR A 1 92 ? 2.176 -6.260 -21.247 1.00 97.12 92 TYR A C 1
ATOM 764 O O . TYR A 1 92 ? 3.069 -6.813 -20.602 1.00 97.12 92 TYR A O 1
ATOM 772 N N . PRO A 1 93 ? 1.087 -6.931 -21.671 1.00 96.94 93 PRO A N 1
ATOM 773 C CA . PRO A 1 93 ? 0.869 -8.343 -21.355 1.00 96.94 93 PRO A CA 1
ATOM 774 C C . PRO A 1 93 ? 2.034 -9.225 -21.821 1.00 96.94 93 PRO A C 1
ATOM 776 O O . PRO A 1 93 ? 2.507 -9.060 -22.946 1.00 96.94 93 PRO A O 1
ATOM 779 N N . GLY A 1 94 ? 2.481 -10.149 -20.965 1.00 95.69 94 GLY A N 1
ATOM 780 C CA . GLY A 1 94 ? 3.584 -11.079 -21.251 1.00 95.69 94 GLY A CA 1
ATOM 781 C C . GLY A 1 94 ? 4.992 -10.498 -21.070 1.00 95.69 94 GLY A C 1
ATOM 782 O O . GLY A 1 94 ? 5.960 -11.251 -21.038 1.00 95.69 94 GLY A O 1
ATOM 783 N N . LEU A 1 95 ? 5.135 -9.181 -20.873 1.00 96.88 95 LEU A N 1
ATOM 784 C CA . LEU A 1 95 ? 6.450 -8.554 -20.689 1.00 96.88 95 LEU A CA 1
ATOM 785 C C . LEU A 1 95 ? 7.161 -9.033 -19.415 1.00 96.88 95 LEU A C 1
ATOM 787 O O . LEU A 1 95 ? 8.389 -9.114 -19.388 1.00 96.88 95 LEU A O 1
ATOM 791 N N . ILE A 1 96 ? 6.413 -9.293 -18.338 1.00 96.25 96 ILE A N 1
ATOM 792 C CA . ILE A 1 96 ? 6.995 -9.806 -17.092 1.00 96.25 96 ILE A CA 1
ATOM 793 C C . ILE A 1 96 ? 7.523 -11.218 -17.312 1.00 96.25 96 ILE A C 1
ATOM 795 O O . ILE A 1 96 ? 8.647 -11.488 -16.899 1.00 96.25 96 ILE A O 1
ATOM 799 N N . ASP A 1 97 ? 6.756 -12.077 -17.986 1.00 94.94 97 ASP A N 1
ATOM 800 C CA . ASP A 1 97 ? 7.159 -13.449 -18.298 1.00 94.94 97 ASP A CA 1
ATOM 801 C C . ASP A 1 97 ? 8.438 -13.466 -19.144 1.00 94.94 97 ASP A C 1
ATOM 803 O O . ASP A 1 97 ? 9.428 -14.072 -18.734 1.00 94.94 97 ASP A O 1
ATOM 807 N N . GLU A 1 98 ? 8.471 -12.703 -20.244 1.00 95.25 98 GLU A N 1
ATOM 808 C CA . GLU A 1 98 ? 9.660 -12.553 -21.099 1.00 95.25 98 GLU A CA 1
ATOM 809 C C . GLU A 1 98 ? 10.879 -12.075 -20.295 1.00 95.25 98 GLU A C 1
ATOM 811 O O . GLU A 1 98 ? 11.970 -12.640 -20.374 1.00 95.25 98 GLU A O 1
ATOM 816 N N . TYR A 1 99 ? 10.698 -11.056 -19.452 1.00 95.75 99 TYR A N 1
ATOM 817 C CA . TYR A 1 99 ? 11.787 -10.525 -18.637 1.00 95.75 99 TYR A CA 1
ATOM 818 C C . TYR A 1 99 ? 12.257 -11.517 -17.560 1.00 95.75 99 TYR A C 1
ATOM 820 O O . TYR A 1 99 ? 13.453 -11.585 -17.270 1.00 95.75 99 TYR A O 1
ATOM 828 N N . CYS A 1 100 ? 11.341 -12.280 -16.957 1.00 94.56 100 CYS A N 1
ATOM 829 C CA . CYS A 1 100 ? 11.637 -13.343 -15.995 1.00 94.56 100 CYS A CA 1
ATOM 830 C C . CYS A 1 100 ? 12.439 -14.483 -16.638 1.00 94.56 100 CYS A C 1
ATOM 832 O O . CYS A 1 100 ? 13.409 -14.956 -16.032 1.00 94.56 100 CYS A O 1
ATOM 834 N N . GLU A 1 101 ? 12.077 -14.881 -17.862 1.00 94.19 101 GLU A N 1
ATOM 835 C CA . GLU A 1 101 ? 12.828 -15.845 -18.671 1.00 94.19 101 GLU A CA 1
ATOM 836 C C . GLU A 1 101 ? 14.238 -15.323 -18.979 1.00 94.19 101 GLU A C 1
ATOM 838 O O . GLU A 1 101 ? 15.222 -16.020 -18.718 1.00 94.19 101 GLU A O 1
ATOM 843 N N . ASP A 1 102 ? 14.366 -14.070 -19.418 1.00 93.06 102 ASP A N 1
ATOM 844 C CA . ASP A 1 102 ? 15.658 -13.459 -19.754 1.00 93.06 102 ASP A CA 1
ATOM 845 C C . ASP A 1 102 ? 16.636 -13.440 -18.572 1.00 93.06 102 ASP A C 1
ATOM 847 O O . ASP A 1 102 ? 17.831 -13.713 -18.720 1.00 93.06 102 ASP A O 1
ATOM 851 N N . ILE A 1 103 ? 16.145 -13.114 -17.374 1.00 93.50 103 ILE A N 1
ATOM 852 C CA . ILE A 1 103 ? 16.992 -13.020 -16.176 1.00 93.50 103 ILE A CA 1
ATOM 853 C C . ILE A 1 103 ? 17.034 -14.313 -15.356 1.00 93.50 103 ILE A C 1
ATOM 855 O O . ILE A 1 103 ? 17.697 -14.333 -14.313 1.00 93.50 103 ILE A O 1
ATOM 859 N N . GLN A 1 104 ? 16.323 -15.358 -15.796 1.00 92.81 104 GLN A N 1
ATOM 860 C CA . GLN A 1 104 ? 16.191 -16.651 -15.119 1.00 92.81 104 GLN A CA 1
ATOM 861 C C . GLN A 1 104 ? 15.737 -16.508 -13.652 1.00 92.81 104 GLN A C 1
ATOM 863 O O . GLN A 1 104 ? 16.323 -17.090 -12.732 1.00 92.81 104 GLN A O 1
ATOM 868 N N . LYS A 1 105 ? 14.695 -15.697 -13.411 1.00 90.75 105 LYS A N 1
ATOM 869 C CA . LYS A 1 105 ? 14.090 -15.514 -12.080 1.00 90.75 105 LYS A CA 1
ATOM 870 C C . LYS A 1 105 ? 12.580 -15.665 -12.130 1.00 90.75 105 LYS A C 1
ATOM 872 O O . LYS A 1 105 ? 11.931 -15.124 -13.005 1.00 90.75 105 LYS A O 1
ATOM 877 N N . TYR A 1 106 ? 12.032 -16.284 -11.089 1.00 83.88 106 TYR A N 1
ATOM 878 C CA . TYR A 1 106 ? 10.585 -16.428 -10.892 1.00 83.88 106 TYR A CA 1
ATOM 879 C C . TYR A 1 106 ? 9.936 -15.258 -10.139 1.00 83.88 106 TYR A C 1
ATOM 881 O O . TYR A 1 106 ? 8.720 -15.216 -10.010 1.00 83.88 106 TYR A O 1
ATOM 889 N N . TYR A 1 107 ? 10.735 -14.340 -9.584 1.00 85.00 107 TYR A N 1
ATOM 890 C CA . TYR A 1 107 ? 10.241 -13.216 -8.789 1.00 85.00 107 TYR A CA 1
ATOM 891 C C . TYR A 1 107 ? 11.019 -11.943 -9.106 1.00 85.00 107 TYR A C 1
ATOM 893 O O . TYR A 1 107 ? 12.257 -11.936 -9.078 1.00 85.00 107 TYR A O 1
ATOM 901 N N . LEU A 1 108 ? 10.285 -10.856 -9.341 1.00 93.31 108 LEU A N 1
ATOM 902 C CA . LEU A 1 108 ? 10.847 -9.537 -9.605 1.00 93.31 108 LEU A CA 1
ATOM 903 C C . LEU A 1 108 ? 10.965 -8.712 -8.325 1.00 93.31 108 LEU A C 1
ATOM 905 O O . LEU A 1 108 ? 10.075 -8.682 -7.477 1.00 93.31 108 LEU A O 1
ATOM 909 N N . SER A 1 109 ? 12.086 -8.007 -8.193 1.00 92.94 109 SER A N 1
ATOM 910 C CA . SER A 1 109 ? 12.267 -6.998 -7.151 1.00 92.94 109 SER A CA 1
ATOM 911 C C . SER A 1 109 ? 11.803 -5.617 -7.625 1.00 92.94 109 SER A C 1
ATOM 913 O O . SER A 1 109 ? 11.717 -5.349 -8.822 1.00 92.94 109 SER A O 1
ATOM 915 N N . LEU A 1 110 ? 11.634 -4.667 -6.700 1.00 93.50 110 LEU A N 1
ATOM 916 C CA . LEU A 1 110 ? 11.453 -3.247 -7.055 1.00 93.50 110 LEU A CA 1
ATOM 917 C C . LEU A 1 110 ? 12.495 -2.704 -8.054 1.00 93.50 110 LEU A C 1
ATOM 919 O O . LEU A 1 110 ? 12.179 -1.823 -8.856 1.00 93.50 110 LEU A O 1
ATOM 923 N N . PHE A 1 111 ? 13.737 -3.199 -8.022 1.00 94.00 111 PHE A N 1
ATOM 924 C CA . PHE A 1 111 ? 14.758 -2.784 -8.989 1.00 94.00 111 PHE A CA 1
ATOM 925 C C . PHE A 1 111 ? 14.484 -3.327 -10.389 1.00 94.00 111 PHE A C 1
ATOM 927 O O . PHE A 1 111 ? 14.737 -2.626 -11.367 1.00 94.00 111 PHE A O 1
ATOM 934 N N . ASP A 1 112 ? 13.960 -4.545 -10.481 1.00 96.38 112 ASP A N 1
ATOM 935 C CA . ASP A 1 112 ? 13.560 -5.160 -11.742 1.00 96.38 112 ASP A CA 1
ATOM 936 C C . ASP A 1 112 ? 12.376 -4.404 -12.349 1.00 96.38 112 ASP A C 1
ATOM 938 O O . ASP A 1 112 ? 12.466 -3.937 -13.485 1.00 96.38 112 ASP A O 1
ATOM 942 N N . TYR A 1 113 ? 11.349 -4.109 -11.547 1.00 97.19 113 TYR A N 1
ATOM 943 C CA . TYR A 1 113 ? 10.252 -3.240 -11.975 1.00 97.19 113 TYR A CA 1
ATOM 944 C C . TYR A 1 113 ? 10.741 -1.850 -12.413 1.00 97.19 113 TYR A C 1
ATOM 946 O O . TYR A 1 113 ? 10.317 -1.329 -13.441 1.00 97.19 113 TYR A O 1
ATOM 954 N N . SER A 1 114 ? 11.705 -1.251 -11.706 1.00 96.81 114 SER A N 1
ATOM 955 C CA . SER A 1 114 ? 12.306 0.033 -12.108 1.00 96.81 114 SER A CA 1
ATOM 956 C C . SER A 1 114 ? 13.009 -0.024 -13.474 1.00 96.81 114 SER A C 1
ATOM 958 O O . SER A 1 114 ? 12.992 0.967 -14.218 1.00 96.81 114 SER A O 1
ATOM 960 N N . LYS A 1 115 ? 13.615 -1.167 -13.831 1.00 96.88 115 LYS A N 1
ATOM 961 C CA . LYS A 1 115 ? 14.204 -1.401 -15.160 1.00 96.88 115 LYS A CA 1
ATOM 962 C C . LYS A 1 115 ? 13.125 -1.564 -16.226 1.00 96.88 115 LYS A C 1
ATOM 964 O O . LYS A 1 115 ? 13.230 -0.906 -17.260 1.00 96.88 115 LYS A O 1
ATOM 969 N N . LEU A 1 116 ? 12.077 -2.341 -15.952 1.00 97.69 116 LEU A N 1
ATOM 970 C CA . LEU A 1 116 ? 10.939 -2.506 -16.861 1.00 97.69 116 LEU A CA 1
ATOM 971 C C . LEU A 1 116 ? 10.255 -1.169 -17.163 1.00 97.69 116 LEU A C 1
ATOM 973 O O . LEU A 1 116 ? 10.052 -0.829 -18.327 1.00 97.69 116 LEU A O 1
ATOM 977 N N . LEU A 1 117 ? 10.011 -0.339 -16.142 1.00 97.94 117 LEU A N 1
ATOM 978 C CA . LEU A 1 117 ? 9.466 1.013 -16.326 1.00 97.94 117 LEU A CA 1
ATOM 979 C C . LEU A 1 117 ? 10.388 1.910 -17.162 1.00 97.94 117 LEU A C 1
ATOM 981 O O . LEU A 1 117 ? 9.925 2.783 -17.893 1.00 97.94 117 LEU A O 1
ATOM 985 N N . LYS A 1 118 ? 11.711 1.729 -17.064 1.00 97.75 118 LYS A N 1
ATOM 986 C CA . LYS A 1 118 ? 12.664 2.455 -17.914 1.00 97.75 118 LYS A CA 1
ATOM 987 C C . LYS A 1 118 ? 12.578 1.979 -19.368 1.00 97.75 118 LYS A C 1
ATOM 989 O O . LYS A 1 118 ? 12.567 2.824 -20.259 1.00 97.75 118 LYS A O 1
ATOM 994 N N . ALA A 1 119 ? 12.526 0.667 -19.598 1.00 96.75 119 ALA A N 1
ATOM 995 C CA . ALA A 1 119 ? 12.457 0.069 -20.932 1.00 96.75 119 ALA A CA 1
ATOM 996 C C . ALA A 1 119 ? 11.161 0.450 -21.670 1.00 96.75 119 ALA A C 1
ATOM 998 O O . ALA A 1 119 ? 11.200 0.846 -22.832 1.00 96.75 119 ALA A O 1
ATOM 999 N N . THR A 1 120 ? 10.038 0.451 -20.952 1.00 97.50 120 THR A N 1
ATOM 1000 C CA . THR A 1 120 ? 8.706 0.847 -21.451 1.00 97.50 120 THR A CA 1
ATOM 1001 C C . THR A 1 120 ? 8.483 2.363 -21.489 1.00 97.50 1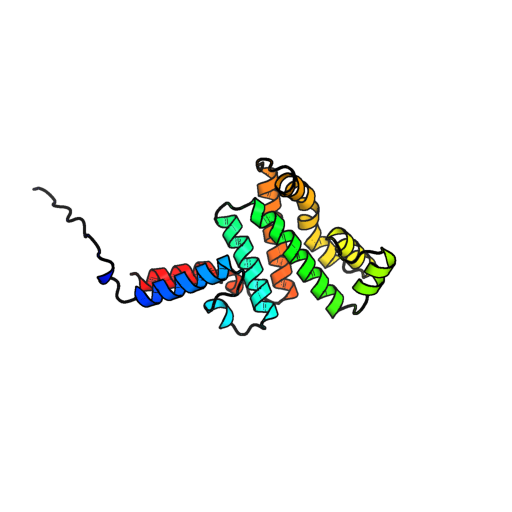20 THR A C 1
ATOM 1003 O O . THR A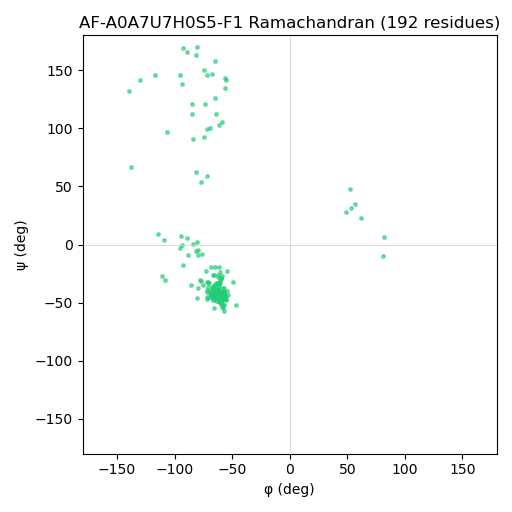 1 120 ? 7.420 2.825 -21.891 1.00 97.50 120 THR A O 1
ATOM 1006 N N . LYS A 1 121 ? 9.490 3.168 -21.116 1.00 97.69 121 LYS A N 1
ATOM 1007 C CA . LYS A 1 121 ? 9.438 4.644 -21.079 1.00 97.69 121 LYS A CA 1
ATOM 1008 C C . LYS A 1 121 ? 8.395 5.223 -20.106 1.00 97.69 121 LYS A C 1
ATOM 1010 O O . LYS A 1 121 ? 8.042 6.399 -20.204 1.00 97.69 121 LYS A O 1
ATOM 1015 N N . GLU A 1 122 ? 7.989 4.465 -19.090 1.00 97.50 122 GLU A N 1
ATOM 1016 C CA . GLU A 1 122 ? 7.094 4.885 -18.002 1.00 97.50 122 GLU A CA 1
ATOM 1017 C C . GLU A 1 122 ? 7.826 5.749 -16.949 1.00 97.50 122 GLU A C 1
ATOM 1019 O O . GLU A 1 122 ? 7.835 5.497 -15.738 1.00 97.50 122 GLU A O 1
ATOM 1024 N N . PHE A 1 123 ? 8.481 6.822 -17.407 1.00 96.88 123 PHE A N 1
ATOM 1025 C CA . PHE A 1 123 ? 9.371 7.649 -16.585 1.00 96.88 123 PHE A CA 1
ATOM 1026 C C . PHE A 1 123 ? 8.658 8.404 -15.463 1.00 96.88 123 PHE A C 1
ATOM 1028 O O . PHE A 1 123 ? 9.289 8.764 -14.466 1.00 96.88 123 PHE A O 1
ATOM 1035 N N . LYS A 1 124 ? 7.361 8.702 -15.616 1.00 95.69 124 LYS A N 1
ATOM 1036 C CA . LYS A 1 124 ? 6.571 9.315 -14.539 1.00 95.69 124 LYS A CA 1
ATOM 1037 C C . LYS A 1 124 ? 6.447 8.332 -13.377 1.00 95.69 124 LYS A C 1
ATOM 1039 O O . LYS A 1 124 ? 6.872 8.667 -12.278 1.00 95.69 124 LYS A O 1
ATOM 1044 N N . LEU A 1 125 ? 5.963 7.119 -13.642 1.00 95.88 125 LEU A N 1
ATOM 1045 C CA . LEU A 1 125 ? 5.793 6.085 -12.625 1.00 95.88 125 LEU A CA 1
ATOM 1046 C C . LEU A 1 125 ? 7.133 5.683 -11.998 1.00 95.88 125 LEU A C 1
ATOM 1048 O O . LEU A 1 125 ? 7.243 5.612 -10.775 1.00 95.88 125 LEU A O 1
ATOM 1052 N N . LYS A 1 126 ? 8.188 5.551 -12.814 1.00 96.94 126 LYS A N 1
ATOM 1053 C CA . LYS A 1 126 ? 9.548 5.288 -12.322 1.00 96.94 126 LYS A CA 1
ATOM 1054 C C . LYS A 1 126 ? 10.030 6.352 -11.329 1.00 96.94 126 LYS A C 1
ATOM 1056 O O . LYS A 1 126 ? 10.652 6.017 -10.324 1.00 96.94 126 LYS A O 1
ATOM 1061 N N . ARG A 1 127 ? 9.781 7.637 -11.613 1.00 95.69 127 ARG A N 1
ATOM 1062 C CA . ARG A 1 127 ? 10.119 8.735 -10.691 1.00 95.69 127 ARG A CA 1
ATOM 1063 C C . ARG A 1 127 ? 9.257 8.693 -9.437 1.00 95.69 127 ARG A C 1
ATOM 1065 O O . ARG A 1 127 ? 9.794 8.892 -8.355 1.00 95.69 127 ARG A O 1
ATOM 1072 N N . THR A 1 128 ? 7.963 8.398 -9.577 1.00 95.06 128 THR A N 1
ATOM 1073 C CA . THR A 1 128 ? 7.050 8.257 -8.439 1.00 95.06 128 THR A CA 1
ATOM 1074 C C . THR A 1 128 ? 7.565 7.215 -7.455 1.00 95.06 128 THR A C 1
ATOM 1076 O O . THR A 1 128 ? 7.629 7.519 -6.277 1.00 95.06 128 THR A O 1
ATOM 1079 N N . ILE A 1 129 ? 8.002 6.031 -7.898 1.00 95.75 129 ILE A N 1
ATOM 1080 C CA . ILE A 1 129 ? 8.441 4.965 -6.976 1.00 95.75 129 ILE A CA 1
ATOM 1081 C C . ILE A 1 129 ? 9.863 5.136 -6.419 1.00 95.75 129 ILE A C 1
ATOM 1083 O O . ILE A 1 129 ? 10.247 4.389 -5.519 1.00 95.75 129 ILE A O 1
ATOM 1087 N N . ALA A 1 130 ? 10.654 6.091 -6.921 1.00 94.75 130 ALA A N 1
ATOM 1088 C CA . ALA A 1 130 ? 12.056 6.253 -6.524 1.00 94.75 130 ALA A CA 1
ATOM 1089 C C . ALA A 1 130 ? 12.258 6.371 -4.996 1.00 94.75 130 ALA A C 1
ATOM 1091 O O . ALA A 1 130 ? 13.086 5.629 -4.470 1.00 94.75 130 ALA A O 1
ATOM 1092 N N . PRO A 1 131 ? 11.448 7.144 -4.241 1.00 94.25 131 PRO A N 1
ATOM 1093 C CA . PRO A 1 131 ? 11.598 7.213 -2.788 1.00 94.25 131 PRO A CA 1
ATOM 1094 C C . PRO A 1 131 ? 11.375 5.875 -2.065 1.00 94.25 131 PRO A C 1
ATOM 1096 O O . PRO A 1 131 ? 11.936 5.654 -0.995 1.00 94.25 131 PRO A O 1
ATOM 1099 N N . ILE A 1 132 ? 10.565 4.971 -2.631 1.00 94.56 132 ILE A N 1
ATOM 1100 C CA . ILE A 1 132 ? 10.339 3.628 -2.072 1.00 94.56 132 ILE A CA 1
ATOM 1101 C C . ILE A 1 132 ? 11.554 2.727 -2.339 1.00 94.56 132 ILE A C 1
ATOM 1103 O O . ILE A 1 132 ? 11.918 1.917 -1.487 1.00 94.56 132 ILE A O 1
ATOM 1107 N N . ILE A 1 133 ? 12.217 2.897 -3.487 1.00 91.56 133 ILE A N 1
ATOM 1108 C CA . ILE A 1 133 ? 13.474 2.205 -3.805 1.00 91.56 133 ILE A CA 1
ATOM 1109 C C . ILE A 1 133 ? 14.596 2.687 -2.878 1.00 91.56 133 ILE A C 1
ATOM 1111 O O . ILE A 1 133 ? 15.308 1.865 -2.303 1.00 91.56 133 ILE A O 1
ATOM 1115 N N . ASP A 1 134 ? 14.721 3.998 -2.672 1.00 89.12 134 ASP A N 1
ATOM 1116 C CA . ASP A 1 134 ? 15.773 4.590 -1.832 1.00 89.12 134 ASP A CA 1
ATOM 1117 C C . ASP A 1 134 ? 15.652 4.145 -0.362 1.00 89.12 134 ASP A C 1
ATOM 1119 O O . ASP A 1 134 ? 16.650 3.895 0.325 1.00 89.12 134 ASP A O 1
ATOM 1123 N N . MET A 1 135 ? 14.411 3.942 0.097 1.00 88.50 135 MET A N 1
ATOM 1124 C CA . MET A 1 135 ? 14.079 3.403 1.418 1.00 88.50 135 MET A CA 1
ATOM 1125 C C . MET A 1 135 ? 14.608 1.970 1.646 1.00 88.50 135 MET A C 1
ATOM 1127 O O . MET A 1 135 ? 14.737 1.532 2.793 1.00 88.50 135 MET A O 1
ATOM 1131 N N . ASN A 1 136 ? 14.933 1.217 0.587 1.00 80.38 136 ASN A N 1
ATOM 1132 C CA . ASN A 1 136 ? 15.297 -0.199 0.687 1.00 80.38 136 ASN A CA 1
ATOM 1133 C C . ASN A 1 136 ? 16.544 -0.444 1.560 1.00 80.38 136 ASN A C 1
ATOM 1135 O O . ASN A 1 136 ? 16.635 -1.464 2.242 1.00 80.38 136 ASN A O 1
ATOM 1139 N N . SER A 1 137 ? 17.476 0.515 1.600 1.00 76.38 137 SER A N 1
ATOM 1140 C CA . SER A 1 137 ? 18.649 0.465 2.485 1.00 76.38 137 SER A CA 1
ATOM 1141 C C . SER A 1 137 ? 18.252 0.442 3.971 1.00 76.38 137 SER A C 1
ATOM 1143 O O . SER A 1 137 ? 18.687 -0.438 4.717 1.00 76.38 137 SER A O 1
ATOM 1145 N N . SER A 1 138 ? 17.358 1.342 4.385 1.00 76.50 138 SER A N 1
ATOM 1146 C CA . SER A 1 138 ? 16.800 1.396 5.742 1.00 76.50 138 SER A CA 1
ATOM 1147 C C . SER A 1 138 ? 15.942 0.177 6.058 1.00 76.50 138 SER A C 1
ATOM 1149 O O . SER A 1 138 ? 16.088 -0.418 7.124 1.00 76.50 138 SER A O 1
ATOM 1151 N N . ARG A 1 139 ? 15.117 -0.274 5.104 1.00 76.06 139 ARG A N 1
ATOM 1152 C CA . ARG A 1 139 ? 14.345 -1.517 5.241 1.00 76.06 139 ARG A CA 1
ATOM 1153 C C . ARG A 1 139 ? 15.258 -2.710 5.516 1.00 76.06 139 ARG A C 1
ATOM 1155 O O . ARG A 1 139 ? 14.942 -3.500 6.397 1.00 76.06 139 ARG A O 1
ATOM 1162 N N . ASN A 1 140 ? 16.375 -2.852 4.801 1.00 76.88 140 ASN A N 1
ATOM 1163 C CA . ASN A 1 140 ? 17.276 -3.992 4.982 1.00 76.88 140 ASN A CA 1
ATOM 1164 C C . ASN A 1 140 ? 17.943 -4.004 6.363 1.00 76.88 140 ASN A C 1
ATOM 1166 O O . ASN A 1 140 ? 18.016 -5.066 6.976 1.00 76.88 140 ASN A O 1
ATOM 1170 N N . LYS A 1 141 ? 18.336 -2.841 6.897 1.00 74.06 141 LYS A N 1
ATOM 1171 C CA . LYS A 1 141 ? 18.853 -2.731 8.276 1.00 74.06 141 LYS A CA 1
ATOM 1172 C C . LYS A 1 141 ? 17.820 -3.151 9.331 1.00 74.06 141 LYS A C 1
ATOM 1174 O O . LYS A 1 141 ? 18.145 -3.746 10.355 1.00 74.06 141 LYS A O 1
ATOM 1179 N N . VAL A 1 142 ? 16.552 -2.855 9.084 1.00 71.56 142 VAL A N 1
ATOM 1180 C CA . VAL A 1 142 ? 15.476 -3.162 10.032 1.00 71.56 142 VAL A CA 1
ATOM 1181 C C . VAL A 1 142 ? 15.045 -4.624 9.926 1.00 71.56 142 VAL A C 1
ATOM 1183 O O . VAL A 1 142 ? 14.911 -5.307 10.936 1.00 71.56 142 VAL A O 1
ATOM 1186 N N . ALA A 1 143 ? 14.860 -5.118 8.701 1.00 69.06 143 ALA A N 1
ATOM 1187 C CA . ALA A 1 143 ? 14.341 -6.455 8.434 1.00 69.06 143 ALA A CA 1
ATOM 1188 C C . ALA A 1 143 ? 15.382 -7.567 8.636 1.00 69.06 143 ALA A C 1
ATOM 1190 O O . ALA A 1 143 ? 15.003 -8.675 9.002 1.00 69.06 143 ALA A O 1
ATOM 1191 N N . HIS A 1 144 ? 16.671 -7.296 8.392 1.00 68.56 144 HIS A N 1
ATOM 1192 C CA . HIS A 1 144 ? 17.715 -8.327 8.435 1.00 68.56 144 HIS A CA 1
ATOM 1193 C C . HIS A 1 144 ? 18.654 -8.218 9.640 1.00 68.56 144 HIS A C 1
ATOM 1195 O O . HIS A 1 144 ? 19.129 -9.249 10.104 1.00 68.56 144 HIS A O 1
ATOM 1201 N N . SER A 1 145 ? 18.910 -7.017 10.175 1.00 64.25 145 SER A N 1
ATOM 1202 C CA . SER A 1 145 ? 19.827 -6.834 11.316 1.00 64.25 14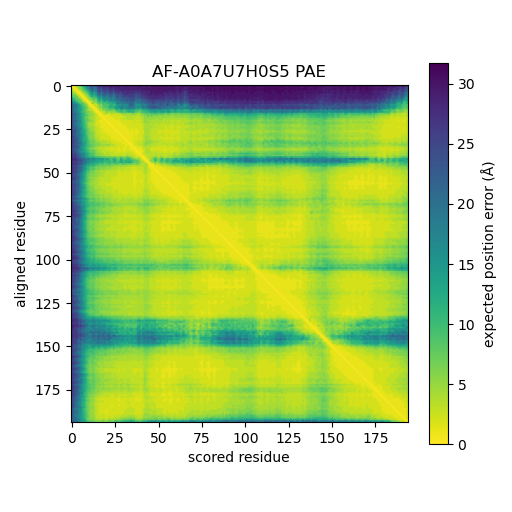5 SER A CA 1
ATOM 1203 C C . SER A 1 145 ? 19.148 -6.453 12.634 1.00 64.25 145 SER A C 1
ATOM 1205 O O . SER A 1 145 ? 19.855 -6.210 13.610 1.00 64.25 145 SER A O 1
ATOM 1207 N N . LEU A 1 146 ? 17.805 -6.392 12.681 1.00 66.50 146 LEU A N 1
ATOM 1208 C CA . LEU A 1 146 ? 17.012 -6.000 13.865 1.00 66.50 146 LEU A CA 1
ATOM 1209 C C . LEU A 1 146 ? 17.512 -4.704 14.529 1.00 66.50 146 LEU A C 1
ATOM 1211 O O . LEU A 1 146 ? 17.382 -4.506 15.737 1.00 66.50 146 LEU A O 1
ATOM 1215 N N . SER A 1 147 ? 18.130 -3.824 13.740 1.00 67.31 147 SER A N 1
ATOM 1216 C CA . SER A 1 147 ? 18.759 -2.621 14.263 1.00 67.31 147 SER A CA 1
ATOM 1217 C C . SER A 1 147 ? 17.691 -1.616 14.702 1.00 67.31 147 SER A C 1
ATOM 1219 O O . SER A 1 147 ? 16.641 -1.527 14.055 1.00 67.31 147 SER A O 1
ATOM 1221 N N . PRO A 1 148 ? 17.946 -0.828 15.762 1.00 68.56 148 PRO A N 1
ATOM 1222 C CA . PRO A 1 148 ? 17.067 0.269 16.131 1.00 68.56 148 PRO A CA 1
ATOM 1223 C C . PRO A 1 148 ? 16.866 1.223 14.953 1.00 68.56 148 PRO A C 1
ATOM 1225 O O . PRO A 1 148 ? 17.794 1.514 14.197 1.00 68.56 148 PRO A O 1
ATOM 1228 N N . LEU A 1 149 ? 15.641 1.715 14.811 1.00 71.44 149 LEU A N 1
ATOM 1229 C CA . LEU A 1 149 ? 15.297 2.712 13.809 1.00 71.44 149 LEU A CA 1
ATOM 1230 C C . LEU A 1 149 ? 15.853 4.071 14.225 1.00 71.44 149 LEU A C 1
ATOM 1232 O O . LEU A 1 149 ? 15.488 4.596 15.276 1.00 71.44 149 LEU A O 1
ATOM 1236 N N . ASP A 1 150 ? 16.706 4.648 13.385 1.00 79.12 150 ASP A N 1
ATOM 1237 C CA . ASP A 1 150 ? 17.142 6.028 13.549 1.00 79.12 150 ASP A CA 1
ATOM 1238 C C . ASP A 1 150 ? 16.098 7.019 12.999 1.00 79.12 150 ASP A C 1
ATOM 1240 O O . ASP A 1 150 ? 15.107 6.663 12.347 1.00 79.12 150 ASP A O 1
ATOM 1244 N N . SER A 1 151 ? 16.309 8.304 13.287 1.00 82.62 151 SER A N 1
ATOM 1245 C CA . SER A 1 151 ? 15.392 9.362 12.854 1.00 82.62 151 SER A CA 1
ATOM 1246 C C . SER A 1 151 ? 15.282 9.485 11.329 1.00 82.62 151 SER A C 1
ATOM 1248 O O . SER A 1 151 ? 14.249 9.929 10.824 1.00 82.62 151 SER A O 1
ATOM 1250 N N . ASP A 1 152 ? 16.311 9.078 10.585 1.00 83.81 152 ASP A N 1
ATOM 1251 C CA . ASP A 1 152 ? 16.332 9.189 9.130 1.00 83.81 152 ASP A CA 1
ATOM 1252 C C . ASP A 1 152 ? 15.531 8.065 8.479 1.00 83.81 152 ASP A C 1
ATOM 1254 O O . ASP A 1 152 ? 14.763 8.327 7.550 1.00 83.81 152 ASP A O 1
ATOM 1258 N N . ALA A 1 153 ? 15.581 6.853 9.033 1.00 81.88 153 ALA A N 1
ATOM 1259 C CA . ALA A 1 153 ? 14.690 5.765 8.657 1.00 81.88 153 ALA A CA 1
ATOM 1260 C C . ALA A 1 153 ? 13.219 6.182 8.838 1.00 81.88 153 ALA A C 1
ATOM 1262 O O . ALA A 1 153 ? 12.408 6.023 7.924 1.00 81.88 153 ALA A O 1
ATOM 1263 N N . VAL A 1 154 ? 12.865 6.807 9.966 1.00 83.38 154 VAL A N 1
ATOM 1264 C CA . VAL A 1 154 ? 11.489 7.287 10.203 1.00 83.38 154 VAL A CA 1
ATOM 1265 C C . VAL A 1 154 ? 11.067 8.345 9.174 1.00 83.38 154 VAL A C 1
ATOM 1267 O O . VAL A 1 154 ? 9.950 8.284 8.648 1.00 83.38 154 VAL A O 1
ATOM 1270 N N . LYS A 1 155 ? 11.954 9.288 8.823 1.00 87.88 155 LYS A N 1
ATOM 1271 C CA . LYS A 1 155 ? 11.686 10.279 7.762 1.00 87.88 155 LYS A CA 1
ATOM 1272 C C . LYS A 1 155 ? 11.471 9.606 6.407 1.00 87.88 155 LYS A C 1
ATOM 1274 O O . LYS A 1 155 ? 10.502 9.931 5.718 1.00 87.88 155 LYS A O 1
ATOM 1279 N N . GLN A 1 156 ? 12.332 8.656 6.042 1.00 88.88 156 GLN A N 1
ATOM 1280 C CA . GLN A 1 156 ? 12.215 7.905 4.791 1.00 88.88 156 GLN A CA 1
ATOM 1281 C C . GLN A 1 156 ? 10.907 7.114 4.730 1.00 88.88 156 GLN A C 1
ATOM 1283 O O . GLN A 1 156 ? 10.229 7.163 3.704 1.00 88.88 156 GLN A O 1
ATOM 1288 N N . LEU A 1 157 ? 10.483 6.485 5.834 1.00 89.81 157 LEU A N 1
ATOM 1289 C CA . LEU A 1 157 ? 9.177 5.828 5.906 1.00 89.81 157 LEU A CA 1
ATOM 1290 C C . LEU A 1 157 ? 8.036 6.822 5.653 1.00 89.81 157 LEU A C 1
ATOM 1292 O O . LEU A 1 157 ? 7.092 6.521 4.923 1.00 89.81 157 LEU A O 1
ATOM 1296 N N . GLY A 1 158 ? 8.113 8.021 6.235 1.00 91.88 158 GLY A N 1
ATOM 1297 C CA . GLY A 1 158 ? 7.130 9.079 6.008 1.00 91.88 158 GLY A CA 1
ATOM 1298 C C . GLY A 1 158 ? 7.009 9.472 4.531 1.00 91.88 158 GLY A C 1
ATOM 1299 O O . GLY A 1 158 ? 5.895 9.620 4.022 1.00 91.88 158 GLY A O 1
ATOM 1300 N N . ILE A 1 159 ? 8.139 9.601 3.833 1.00 94.06 159 ILE A N 1
ATOM 1301 C CA . ILE A 1 159 ? 8.186 9.904 2.394 1.00 94.06 159 ILE A CA 1
ATOM 1302 C C . ILE A 1 159 ? 7.639 8.727 1.574 1.00 94.06 159 ILE A C 1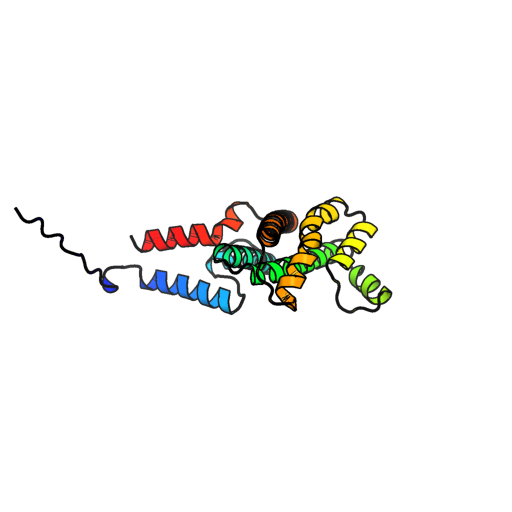
ATOM 1304 O O . ILE A 1 159 ? 6.796 8.928 0.696 1.00 94.06 159 ILE A O 1
ATOM 1308 N N . ALA A 1 160 ? 8.056 7.499 1.887 1.00 94.38 160 ALA A N 1
ATOM 1309 C CA . ALA A 1 160 ? 7.596 6.293 1.208 1.00 94.38 160 ALA A CA 1
ATOM 1310 C C . ALA A 1 160 ? 6.085 6.078 1.374 1.00 94.38 160 ALA A C 1
ATOM 1312 O O . ALA A 1 160 ? 5.406 5.752 0.407 1.00 94.38 160 ALA A O 1
ATOM 1313 N N . MET A 1 161 ? 5.522 6.364 2.551 1.00 95.12 161 MET A N 1
ATOM 1314 C CA . MET A 1 161 ? 4.074 6.302 2.775 1.00 95.12 161 MET A CA 1
ATOM 1315 C C . MET A 1 161 ? 3.297 7.322 1.951 1.00 95.12 161 MET A C 1
ATOM 1317 O O . MET A 1 161 ? 2.264 6.991 1.373 1.00 95.12 161 MET A O 1
ATOM 1321 N N . LYS A 1 162 ? 3.786 8.567 1.869 1.00 95.50 162 LYS A N 1
ATOM 1322 C CA . LYS A 1 162 ? 3.172 9.583 0.997 1.00 95.50 162 LYS A CA 1
ATOM 1323 C C . LYS A 1 162 ? 3.211 9.137 -0.463 1.00 95.50 162 LYS A C 1
ATOM 1325 O O . LYS A 1 162 ? 2.228 9.296 -1.180 1.00 95.50 162 LYS A O 1
ATOM 1330 N N . THR A 1 163 ? 4.327 8.544 -0.870 1.00 96.19 163 THR A N 1
ATOM 1331 C CA . THR A 1 163 ? 4.534 8.013 -2.218 1.00 96.19 163 THR A CA 1
ATOM 1332 C C . THR A 1 163 ? 3.580 6.860 -2.525 1.00 96.19 163 THR A C 1
ATOM 1334 O O . THR A 1 163 ? 2.895 6.889 -3.543 1.00 96.19 163 THR A O 1
ATOM 1337 N N . LEU A 1 164 ? 3.469 5.888 -1.618 1.00 97.25 164 LEU A N 1
ATOM 1338 C CA . LEU A 1 164 ? 2.551 4.758 -1.742 1.00 97.25 164 LEU A CA 1
ATOM 1339 C C . LEU A 1 164 ? 1.094 5.227 -1.830 1.00 97.25 164 LEU A C 1
ATOM 1341 O O . LEU A 1 164 ? 0.341 4.721 -2.657 1.00 97.25 164 LEU A O 1
ATOM 1345 N N . LYS A 1 165 ? 0.704 6.237 -1.041 1.00 96.94 165 LYS A N 1
ATOM 1346 C CA . LYS A 1 165 ? -0.633 6.837 -1.126 1.00 96.94 165 LYS A CA 1
ATOM 1347 C C . LYS A 1 165 ? -0.907 7.446 -2.496 1.00 96.94 165 LYS A C 1
ATOM 1349 O O . LYS A 1 165 ? -1.987 7.241 -3.042 1.00 96.94 165 LYS A O 1
ATOM 1354 N N . ILE A 1 166 ? 0.055 8.186 -3.054 1.00 95.88 166 ILE A N 1
ATOM 1355 C CA . ILE A 1 166 ? -0.053 8.745 -4.410 1.00 95.88 166 ILE A CA 1
ATOM 1356 C C . ILE A 1 166 ? -0.218 7.614 -5.426 1.00 95.88 166 ILE A C 1
ATOM 1358 O O . ILE A 1 166 ? -1.141 7.670 -6.233 1.00 95.88 166 ILE A O 1
ATOM 1362 N N . LEU A 1 167 ? 0.620 6.579 -5.342 1.00 96.12 167 LEU A N 1
ATOM 1363 C CA . LEU A 1 167 ? 0.588 5.431 -6.244 1.00 96.12 167 LEU A CA 1
ATOM 1364 C C . LEU A 1 167 ? -0.771 4.718 -6.208 1.00 96.12 167 LEU A C 1
ATOM 1366 O O . LEU A 1 167 ? -1.422 4.585 -7.239 1.00 96.12 167 LEU A O 1
ATOM 1370 N N . VAL A 1 168 ? -1.231 4.324 -5.019 1.00 95.75 168 VAL A N 1
ATOM 1371 C CA . VAL A 1 168 ? -2.518 3.640 -4.822 1.00 95.75 168 VAL A CA 1
ATOM 1372 C C . VAL A 1 168 ? -3.684 4.505 -5.311 1.00 95.75 168 VAL A C 1
ATOM 1374 O O . VAL A 1 168 ? -4.589 4.014 -5.981 1.00 95.75 168 VAL A O 1
ATOM 1377 N N . ARG A 1 169 ? -3.652 5.812 -5.031 1.00 95.00 169 ARG A N 1
ATOM 1378 C CA . ARG A 1 169 ? -4.692 6.744 -5.478 1.00 95.00 169 ARG A CA 1
ATOM 1379 C C . ARG A 1 169 ? -4.738 6.885 -6.999 1.00 95.00 169 ARG A C 1
ATOM 1381 O O . ARG A 1 169 ? -5.825 6.919 -7.564 1.00 95.00 169 ARG A O 1
ATOM 1388 N N . GLU A 1 170 ? -3.584 7.016 -7.650 1.00 92.69 170 GLU A N 1
ATOM 1389 C CA . GLU A 1 170 ? -3.512 7.224 -9.100 1.00 92.69 170 GLU A CA 1
ATOM 1390 C C . GLU A 1 170 ? -3.870 5.958 -9.886 1.00 92.69 170 GLU A C 1
ATOM 1392 O O . GLU A 1 170 ? -4.595 6.070 -10.869 1.00 92.69 170 GLU A O 1
ATOM 1397 N N . GLN A 1 171 ? -3.414 4.779 -9.444 1.00 93.81 171 GLN A N 1
ATOM 1398 C CA . GLN A 1 171 ? -3.626 3.527 -10.184 1.00 93.81 171 GLN A CA 1
ATOM 1399 C C . GLN A 1 171 ? -5.037 2.949 -10.032 1.00 93.81 171 GLN A C 1
ATOM 1401 O O . GLN A 1 171 ? -5.547 2.337 -10.962 1.00 93.81 171 GLN A O 1
ATOM 1406 N N . TYR A 1 172 ? -5.684 3.173 -8.886 1.00 93.62 172 TYR A N 1
ATOM 1407 C CA . TYR A 1 172 ? -7.007 2.608 -8.583 1.00 93.62 172 TYR A CA 1
ATOM 1408 C C . TYR A 1 172 ? -8.101 3.677 -8.462 1.00 93.62 172 TYR A C 1
ATOM 1410 O O . TYR A 1 172 ? -9.213 3.391 -8.029 1.00 93.62 172 TYR A O 1
ATOM 1418 N N . HIS A 1 173 ? -7.789 4.926 -8.826 1.00 92.06 173 HIS A N 1
ATOM 1419 C CA . HIS A 1 173 ? -8.722 6.058 -8.858 1.00 92.06 173 HIS A CA 1
ATOM 1420 C C . HIS A 1 173 ? -9.493 6.306 -7.551 1.00 92.06 173 HIS A C 1
ATOM 1422 O O . HIS A 1 173 ? -10.622 6.801 -7.564 1.00 92.06 173 HIS A O 1
ATOM 1428 N N . PHE A 1 174 ? -8.882 6.004 -6.404 1.00 92.50 174 PHE A N 1
ATOM 1429 C CA . PHE A 1 174 ? -9.508 6.261 -5.111 1.00 92.50 174 PHE A CA 1
ATOM 1430 C C . PHE A 1 174 ? -9.649 7.756 -4.831 1.00 92.50 174 PHE A C 1
ATOM 1432 O O . PHE A 1 174 ? -8.805 8.585 -5.185 1.00 92.50 174 PHE A O 1
ATOM 1439 N N . SER A 1 175 ? -10.716 8.106 -4.126 1.00 91.50 175 SER A N 1
ATOM 1440 C CA . SER A 1 175 ? -10.941 9.458 -3.633 1.00 91.50 175 SER A CA 1
ATOM 1441 C C . SER A 1 175 ? -10.166 9.705 -2.335 1.00 91.50 175 SER A C 1
ATOM 1443 O O . SER A 1 175 ? -9.738 8.783 -1.641 1.00 91.50 175 SER A O 1
ATOM 1445 N N . GLN A 1 176 ? -9.991 10.971 -1.951 1.00 90.31 176 GLN A N 1
ATOM 1446 C CA . GLN A 1 176 ? -9.319 11.294 -0.689 1.00 90.31 176 GLN A CA 1
ATOM 1447 C C . GLN A 1 176 ? -10.073 10.748 0.538 1.00 90.31 176 GLN A C 1
ATOM 1449 O O . GLN A 1 176 ? -9.429 10.355 1.510 1.00 90.31 176 GLN A O 1
ATOM 1454 N N . SER A 1 177 ? -11.409 10.703 0.498 1.00 91.06 177 SER A N 1
ATOM 1455 C CA . SER A 1 177 ? -12.226 10.155 1.587 1.00 91.06 177 SER A CA 1
ATOM 1456 C C . SER A 1 177 ? -12.068 8.643 1.735 1.00 91.06 177 SER A C 1
ATOM 1458 O O . SER A 1 177 ? -12.332 8.109 2.811 1.00 91.06 177 SER A O 1
ATOM 1460 N N . ASP A 1 178 ? -11.579 7.937 0.710 1.00 92.00 178 ASP A N 1
ATOM 1461 C CA . ASP A 1 178 ? -11.354 6.498 0.814 1.00 92.00 178 ASP A CA 1
ATOM 1462 C C . ASP A 1 178 ? -10.297 6.128 1.847 1.00 92.00 178 ASP A C 1
ATOM 1464 O O . ASP A 1 178 ? -10.456 5.142 2.569 1.00 92.00 178 ASP A O 1
ATOM 1468 N N . PHE A 1 179 ? -9.294 6.988 1.994 1.00 94.31 179 PHE A N 1
ATOM 1469 C CA . PHE A 1 179 ? -8.218 6.830 2.964 1.00 94.31 179 PHE A CA 1
ATOM 1470 C C . PHE A 1 179 ? -8.635 7.174 4.400 1.00 94.31 179 PHE A C 1
ATOM 1472 O O . PHE A 1 179 ? -7.877 6.905 5.324 1.00 94.31 179 PHE A O 1
ATOM 1479 N N . ASN A 1 180 ? -9.833 7.730 4.616 1.00 93.69 180 ASN A N 1
ATOM 1480 C CA . ASN A 1 180 ? -10.277 8.150 5.947 1.00 93.69 180 ASN A CA 1
ATOM 1481 C C . ASN A 1 180 ? -11.002 7.048 6.737 1.00 93.69 180 ASN A C 1
ATOM 1483 O O . ASN A 1 180 ? -11.509 7.295 7.832 1.00 93.69 180 ASN A O 1
ATOM 1487 N N . PHE A 1 181 ? -11.049 5.822 6.204 1.00 93.62 181 PHE A N 1
ATOM 1488 C CA . PHE A 1 181 ? -11.869 4.722 6.718 1.00 93.62 181 PHE A CA 1
ATOM 1489 C C . PHE A 1 181 ? -11.787 4.530 8.241 1.00 93.62 181 PHE A C 1
ATOM 1491 O O . PHE A 1 181 ? -12.819 4.505 8.910 1.00 93.62 181 PHE A O 1
ATOM 1498 N N . TYR A 1 182 ? -10.580 4.419 8.808 1.00 93.69 182 TYR A N 1
ATOM 1499 C CA . TYR A 1 182 ? -10.429 4.193 10.249 1.00 93.69 182 TYR A CA 1
ATOM 1500 C C . TYR A 1 182 ? -10.784 5.424 11.088 1.00 93.69 182 TYR A C 1
ATOM 1502 O O . TYR A 1 182 ? -11.314 5.274 12.188 1.00 93.69 182 TYR A O 1
ATOM 1510 N N . GLN A 1 183 ? -10.549 6.638 10.583 1.00 94.00 183 GLN A N 1
ATOM 1511 C CA . GLN A 1 183 ? -10.938 7.861 11.290 1.00 94.00 183 GLN A CA 1
ATOM 1512 C C . GLN A 1 183 ? -12.462 8.018 11.310 1.00 94.00 183 GLN A C 1
ATOM 1514 O O . GLN A 1 183 ? -13.034 8.344 12.351 1.00 94.00 183 GLN A O 1
ATOM 1519 N N . ASP A 1 184 ? -13.124 7.732 10.192 1.00 93.94 184 ASP A N 1
ATOM 1520 C CA . ASP A 1 184 ? -14.582 7.782 10.081 1.00 93.94 184 ASP A CA 1
ATOM 1521 C C . ASP A 1 184 ? -15.242 6.676 10.910 1.00 93.94 184 ASP A C 1
ATOM 1523 O O . ASP A 1 184 ? -16.230 6.925 11.606 1.00 93.94 184 ASP A O 1
ATOM 1527 N N . LEU A 1 185 ? -14.648 5.478 10.929 1.00 92.94 185 LEU A N 1
ATOM 1528 C CA . LEU A 1 185 ? -15.077 4.399 11.811 1.00 92.94 185 LEU A CA 1
ATOM 1529 C C . LEU A 1 185 ? -14.956 4.803 13.284 1.00 92.94 185 LEU A C 1
ATOM 1531 O O . LEU A 1 185 ? -15.916 4.645 14.033 1.00 92.94 185 LEU A O 1
ATOM 1535 N N . ASN A 1 186 ? -13.820 5.363 13.703 1.00 93.25 186 ASN A N 1
ATOM 1536 C CA . ASN A 1 186 ? -13.627 5.803 15.086 1.00 93.25 186 ASN A CA 1
ATOM 1537 C C . ASN A 1 186 ? -14.667 6.855 15.497 1.00 93.25 186 ASN A C 1
ATOM 1539 O O . ASN A 1 186 ? -15.258 6.736 16.570 1.00 93.25 186 ASN A O 1
ATOM 1543 N N . LYS A 1 187 ? -14.949 7.841 14.632 1.00 94.75 187 LYS A N 1
ATOM 1544 C CA . LYS A 1 187 ? -16.006 8.841 14.869 1.00 94.75 187 LYS A CA 1
ATOM 1545 C C . LYS A 1 187 ? -17.375 8.181 15.020 1.00 94.75 187 LYS A C 1
ATOM 1547 O O . LYS A 1 187 ? -18.072 8.447 15.994 1.00 94.75 187 LYS A O 1
ATOM 1552 N N . LYS A 1 188 ? -17.732 7.275 14.103 1.00 93.31 188 LYS A N 1
ATOM 1553 C CA . LYS A 1 188 ? -18.997 6.528 14.138 1.00 93.31 188 LYS A CA 1
ATOM 1554 C C . LYS A 1 188 ? -19.152 5.724 15.433 1.00 93.31 188 LYS A C 1
ATOM 1556 O O . LYS A 1 188 ? -20.223 5.741 16.036 1.00 93.31 188 LYS A O 1
ATOM 1561 N N . LEU A 1 189 ? -18.106 5.014 15.858 1.00 92.44 189 LEU A N 1
ATOM 1562 C CA . LEU A 1 189 ? -18.132 4.218 17.087 1.00 92.44 189 LEU A CA 1
ATOM 1563 C C . LEU A 1 189 ? -18.250 5.106 18.328 1.00 92.44 189 LEU A C 1
ATOM 1565 O O . LEU A 1 189 ? -19.021 4.778 19.225 1.00 92.44 189 LEU A O 1
ATOM 1569 N N . LEU A 1 190 ? -17.555 6.246 18.355 1.00 90.69 190 LEU A N 1
ATOM 1570 C CA . LEU A 1 190 ? -17.650 7.210 19.449 1.00 90.69 190 LEU A CA 1
ATOM 1571 C C . LEU A 1 190 ? -19.064 7.797 19.563 1.00 90.69 190 LEU A C 1
ATOM 1573 O O . LEU A 1 190 ? -19.611 7.843 20.658 1.00 90.69 190 LEU A O 1
ATOM 1577 N N . THR A 1 191 ? -19.695 8.164 18.442 1.00 91.44 191 THR A N 1
ATOM 1578 C CA . THR A 1 191 ? -21.091 8.636 18.428 1.00 91.44 191 THR A CA 1
ATOM 1579 C C . THR A 1 191 ? -22.071 7.590 18.955 1.00 91.44 191 THR A C 1
ATOM 1581 O O . THR A 1 191 ? -23.053 7.956 19.578 1.00 91.44 191 THR A O 1
ATOM 1584 N N . LYS A 1 192 ? -21.823 6.293 18.736 1.00 87.88 192 LYS A N 1
ATOM 1585 C CA . LYS A 1 192 ? -22.681 5.222 19.275 1.00 87.88 192 LYS A CA 1
ATOM 1586 C C . LYS A 1 192 ? -22.532 5.016 20.785 1.00 87.88 192 LYS A C 1
ATOM 1588 O O . LYS A 1 192 ? -23.415 4.403 21.385 1.00 87.88 192 LYS A O 1
ATOM 1593 N N . LEU A 1 193 ? -21.397 5.425 21.353 1.00 81.38 193 LEU A N 1
ATOM 1594 C CA . LEU A 1 193 ? -21.065 5.270 22.771 1.00 81.38 193 LEU A CA 1
ATOM 1595 C C . LEU A 1 193 ? -21.460 6.487 23.619 1.00 81.38 193 LEU A C 1
ATOM 1597 O O . LEU A 1 193 ? -21.531 6.348 24.836 1.00 81.38 193 LEU A O 1
ATOM 1601 N N . ASN A 1 194 ? -21.694 7.641 22.992 1.00 72.31 194 ASN A N 1
ATOM 1602 C CA . ASN A 1 194 ? -22.199 8.855 23.637 1.00 72.31 194 ASN A CA 1
ATOM 1603 C C . ASN A 1 194 ? -23.728 8.912 23.584 1.00 72.31 194 ASN A C 1
ATOM 1605 O O . ASN A 1 194 ? -24.301 9.519 24.513 1.00 72.31 194 ASN A O 1
#

pLDDT: mean 87.72, std 12.08, range [38.62, 97.94]

Sequence (194 aa):
MGLSIKKRKYILSDFPNLKSVREEIRDVVNCLSKQDVPKGLRHKKLKEEEQKILSAHLTIELQRERGNVSESFIRIKNLTEFILEDYIEKRYPGLIDEYCEDIQKYYLSLFDYSKLLKATKEFKLKRTIAPIIDMNSSRNKVAHSLSPLDSDAVKQLGIAMKTLKILVREQYHFSQSDFNFYQDLNKKLLTKLN

Mean predicted aligned error: 6.86 Å